Protein AF-A0A101S0A7-F1 (afdb_monomer)

Solvent-accessible surface area (backbone atoms only — not comparable to full-atom values): 11791 Å² total; per-residue (Å²): 133,87,78,75,48,74,69,52,49,54,51,51,56,70,66,58,79,56,78,86,46,51,67,58,50,54,51,52,52,51,48,52,54,41,27,73,74,70,75,52,78,77,79,63,66,32,91,68,70,71,40,99,82,72,47,88,37,60,63,75,56,66,72,56,54,52,51,48,52,54,49,51,56,49,46,54,55,51,52,52,51,51,50,50,51,52,50,51,51,52,52,50,53,50,52,53,48,51,52,51,49,56,72,64,50,69,76,93,57,100,61,91,74,68,71,84,70,74,40,51,65,53,49,48,52,52,44,53,72,62,71,52,80,77,45,74,67,43,48,47,51,48,62,65,44,35,57,37,36,72,76,78,34,32,65,61,37,61,65,57,50,14,65,77,61,74,46,56,49,69,57,47,50,56,38,50,52,52,36,37,76,63,60,60,36,36,77,79,51,60,40,100,87,68,23,53,22,32,29,66,113

Secondary structure (DSSP, 8-state):
-----HHHHHHHHHH---GGGHHHHHHHHHHHHHHHHHS---PPBPSS---TTSPPPB---HHHHHHHHHHHHHHHHHHHHHHHHHHHHHHHHHHHHHHHHHHHS--SS----------HHHHHHHHHHTT----HHHHHHHHHHHHHHHTT-B---HHHHHHHHT--HHHHHHHHHHHHHTTS-EEEEE-TTSPEEEE--

Organism: NCBI:txid58343

Nearest PDB structures (foldseek):
  4pql-assembly1_A  TM=7.153E-01  e=2.805E-02  Staphylococcus aureus
  2b0l-assembly1_A-2  TM=6.369E-01  e=2.338E-02  Bacillus subtilis
  8c7u-assembly1_C  TM=5.480E-01  e=2.071E-02  Enterococcus faecalis V583
  5ey2-assembly1_C  TM=5.666E-01  e=3.167E-02  Bacillus cereus ATCC 14579
  8c7u-assembly1_B  TM=5.484E-01  e=6.175E-02  Enterococcus faecalis V583

Structure (mmCIF, N/CA/C/O backbone):
data_AF-A0A101S0A7-F1
#
_entry.id   AF-A0A101S0A7-F1
#
loop_
_atom_site.group_PDB
_atom_site.id
_atom_site.type_symbol
_atom_site.label_atom_id
_atom_site.label_alt_id
_atom_site.label_comp_id
_atom_site.label_asym_id
_atom_site.label_entity_id
_atom_site.label_seq_id
_atom_site.pdbx_PDB_ins_code
_atom_site.Cartn_x
_atom_site.Cartn_y
_atom_site.Cartn_z
_atom_site.occupancy
_atom_site.B_iso_or_equiv
_atom_site.auth_seq_id
_atom_site.auth_comp_id
_atom_site.auth_asym_id
_atom_site.auth_atom_id
_atom_site.pdbx_PDB_model_num
ATOM 1 N N . MET A 1 1 ? -11.641 18.384 28.530 1.00 40.84 1 MET A N 1
ATOM 2 C CA . MET A 1 1 ? -12.527 17.227 28.770 1.00 40.84 1 MET A CA 1
ATOM 3 C C . MET A 1 1 ? -13.827 17.525 28.039 1.00 40.84 1 MET A C 1
ATOM 5 O O . MET A 1 1 ? -14.557 18.397 28.483 1.00 40.84 1 MET A O 1
ATOM 9 N N . ASN A 1 2 ? -14.039 16.954 26.850 1.00 44.00 2 ASN A N 1
ATOM 10 C CA . ASN A 1 2 ? -15.246 17.229 26.063 1.00 44.00 2 ASN A CA 1
ATOM 11 C C . ASN A 1 2 ? -16.382 16.385 26.638 1.00 44.00 2 ASN A C 1
ATOM 13 O O . ASN A 1 2 ? -16.468 15.192 26.356 1.00 44.00 2 ASN A O 1
ATOM 17 N N . LEU A 1 3 ? -17.190 16.988 27.507 1.00 54.66 3 LEU A N 1
ATOM 18 C CA . LEU A 1 3 ? -18.404 16.362 28.008 1.00 54.66 3 LEU A CA 1
ATOM 19 C C . LEU A 1 3 ? -19.371 16.239 26.824 1.00 54.66 3 LEU A C 1
ATOM 21 O O . LEU A 1 3 ? -19.725 17.244 26.210 1.00 54.66 3 LEU A O 1
ATOM 25 N N . VAL A 1 4 ? -19.740 15.016 26.459 1.00 63.88 4 VAL A N 1
ATOM 26 C CA . VAL A 1 4 ? -20.736 14.791 25.411 1.00 63.88 4 VAL A CA 1
ATOM 27 C C . VAL A 1 4 ? -22.104 15.077 26.025 1.00 63.88 4 VAL A C 1
ATOM 29 O O . VAL A 1 4 ? -22.525 14.374 26.940 1.00 63.88 4 VAL A O 1
ATOM 32 N N . ASP A 1 5 ? -22.774 16.129 25.557 1.00 76.81 5 ASP A N 1
ATOM 33 C CA . ASP A 1 5 ? -24.165 16.399 25.921 1.00 76.81 5 ASP A CA 1
ATOM 34 C C . ASP A 1 5 ? -25.119 15.385 25.253 1.00 76.81 5 ASP A C 1
ATOM 36 O O . ASP A 1 5 ? -24.737 14.618 24.362 1.00 76.81 5 ASP A O 1
ATOM 40 N N . LEU A 1 6 ? -26.384 15.354 25.686 1.00 75.62 6 LEU A N 1
ATOM 41 C CA . LEU A 1 6 ? -27.385 14.416 25.159 1.00 75.62 6 LEU A CA 1
ATOM 42 C C . LEU A 1 6 ? -27.516 14.507 23.627 1.00 75.62 6 LEU A C 1
ATOM 44 O O . LEU A 1 6 ? -27.667 13.496 22.942 1.00 75.62 6 LEU A O 1
ATOM 48 N N . GLN A 1 7 ? -27.417 15.718 23.079 1.00 78.25 7 GLN A N 1
ATOM 49 C CA . GLN A 1 7 ? -27.502 15.959 21.643 1.00 78.25 7 GLN A CA 1
ATOM 50 C C . GLN A 1 7 ? -26.297 15.367 20.895 1.00 78.25 7 GLN A C 1
ATOM 52 O O . GLN A 1 7 ? -26.460 14.772 19.825 1.00 78.25 7 GLN A O 1
ATOM 57 N N . GLY A 1 8 ? -25.096 15.494 21.453 1.00 82.38 8 GLY A N 1
ATOM 58 C CA . GLY A 1 8 ? -23.870 14.894 20.949 1.00 82.38 8 GLY A CA 1
ATOM 59 C C . GLY A 1 8 ? -23.930 13.370 20.973 1.00 82.38 8 GLY A C 1
ATOM 60 O O . GLY A 1 8 ? -23.553 12.732 19.990 1.00 82.38 8 GLY A O 1
ATOM 61 N N . LEU A 1 9 ? -24.486 12.787 22.038 1.00 82.31 9 LEU A N 1
ATOM 62 C CA . LEU A 1 9 ? -24.659 11.340 22.159 1.00 82.31 9 LEU A CA 1
ATOM 63 C C . LEU A 1 9 ? -25.617 10.801 21.086 1.00 82.31 9 LEU A C 1
ATOM 65 O O . LEU A 1 9 ? -25.290 9.837 20.394 1.00 82.31 9 LEU A O 1
ATOM 69 N N . ILE A 1 10 ? -26.756 11.468 20.876 1.00 81.56 10 ILE A N 1
ATOM 70 C CA . ILE A 1 10 ? -27.725 11.100 19.831 1.00 81.56 10 ILE A CA 1
ATOM 71 C C . ILE A 1 10 ? -27.083 11.173 18.439 1.00 81.56 10 ILE A C 1
ATOM 73 O O . ILE A 1 10 ? -27.243 10.261 17.625 1.00 81.56 10 ILE A O 1
ATOM 77 N N . ARG A 1 11 ? -26.316 12.235 18.154 1.00 84.00 11 ARG A N 1
ATOM 78 C CA . ARG A 1 11 ? -25.600 12.377 16.875 1.00 84.00 11 ARG A CA 1
ATOM 79 C C . ARG A 1 11 ? -24.570 11.266 16.668 1.00 84.00 11 ARG A C 1
ATOM 81 O O . ARG A 1 11 ? -24.486 10.731 15.565 1.00 84.00 11 ARG A O 1
ATOM 88 N N . LEU A 1 12 ? -23.829 10.893 17.711 1.00 84.75 12 LEU A N 1
ATOM 89 C CA . LEU A 1 12 ? -22.835 9.820 17.660 1.00 84.75 12 LEU A CA 1
ATOM 90 C C . LEU A 1 12 ? -23.482 8.465 17.345 1.00 84.75 12 LEU A C 1
ATOM 92 O O . LEU A 1 12 ? -23.053 7.776 16.421 1.00 84.75 12 LEU A O 1
ATOM 96 N N . VAL A 1 13 ? -24.549 8.110 18.065 1.00 86.31 13 VAL A N 1
ATOM 97 C CA . VAL A 1 13 ? -25.289 6.852 17.867 1.00 86.31 13 VAL A CA 1
ATOM 98 C C . VAL A 1 13 ? -25.866 6.760 16.456 1.00 86.31 13 VAL A C 1
ATOM 100 O O . VAL A 1 13 ? -25.762 5.713 15.810 1.00 86.31 13 VAL A O 1
ATOM 103 N N . ASN A 1 14 ? -26.430 7.861 15.951 1.00 83.62 14 ASN A N 1
ATOM 104 C CA . ASN A 1 14 ? -26.968 7.926 14.594 1.00 83.62 14 ASN A CA 1
ATOM 105 C C . ASN A 1 14 ? -25.870 7.855 13.521 1.00 83.62 14 ASN A C 1
ATOM 107 O O . ASN A 1 14 ? -26.092 7.271 12.463 1.00 83.62 14 ASN A O 1
ATOM 111 N N . GLY A 1 15 ? -24.677 8.386 13.801 1.00 84.94 15 GLY A N 1
ATOM 112 C CA . GLY A 1 15 ? -23.518 8.303 12.908 1.00 84.94 15 GLY A CA 1
ATOM 113 C C . GLY A 1 15 ? -22.884 6.909 12.822 1.00 84.94 15 GLY A C 1
ATOM 114 O O . GLY A 1 15 ? -22.207 6.594 11.842 1.00 84.94 15 GLY A O 1
ATOM 115 N N . CYS A 1 16 ? -23.100 6.036 13.809 1.00 84.44 16 CYS A N 1
ATOM 116 C CA . CYS A 1 16 ? -22.597 4.665 13.768 1.00 84.44 16 CYS A CA 1
ATOM 117 C C . CYS A 1 16 ? -23.406 3.808 12.778 1.00 84.44 16 CYS A C 1
ATOM 119 O O . CYS A 1 16 ? -24.516 3.383 13.076 1.00 84.44 16 CYS A O 1
ATOM 121 N N . THR A 1 17 ? -22.854 3.490 11.607 1.00 85.94 17 THR A N 1
ATOM 122 C CA . THR A 1 17 ? -23.550 2.684 10.575 1.00 85.94 17 THR A CA 1
ATOM 123 C C . THR A 1 17 ? -23.092 1.227 10.502 1.00 85.94 17 THR A C 1
ATOM 125 O O . THR A 1 17 ? -23.748 0.395 9.880 1.00 85.94 17 THR A O 1
ATOM 128 N N . LYS A 1 18 ? -21.974 0.881 11.150 1.00 90.12 18 LYS A N 1
ATOM 129 C CA . LYS A 1 18 ? -21.387 -0.466 11.076 1.00 90.12 18 LYS A CA 1
ATOM 130 C C . LYS A 1 18 ? -22.257 -1.488 11.824 1.00 90.12 18 LYS A C 1
ATOM 132 O O . LYS A 1 18 ? -22.626 -1.214 12.965 1.00 90.12 18 LYS A O 1
ATOM 137 N N . PRO A 1 19 ? -22.505 -2.697 11.289 1.00 79.69 19 PRO A N 1
ATOM 138 C CA . PRO A 1 19 ? -23.318 -3.711 11.973 1.00 79.69 19 PRO A CA 1
ATOM 139 C C . PRO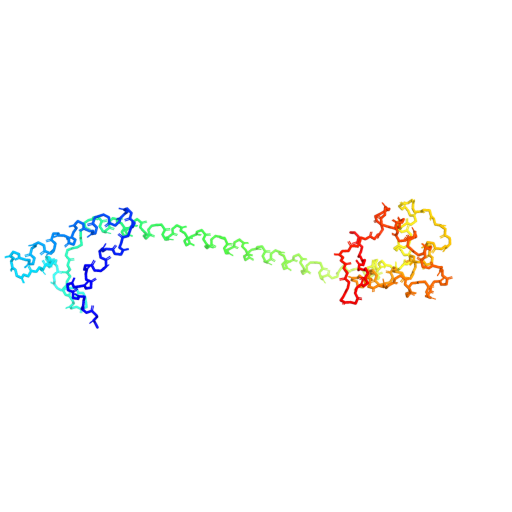 A 1 19 ? -22.725 -4.143 13.324 1.00 79.69 19 PRO A C 1
ATOM 141 O O . PRO A 1 19 ? -23.467 -4.374 14.273 1.00 79.69 19 PRO A O 1
ATOM 144 N N . ALA A 1 20 ? -21.394 -4.137 13.453 1.00 81.44 20 ALA A N 1
ATOM 145 C CA . ALA A 1 20 ? -20.694 -4.397 14.714 1.00 81.44 20 ALA A CA 1
ATOM 146 C C . ALA A 1 20 ? -20.987 -3.360 15.821 1.00 81.44 20 ALA A C 1
ATOM 148 O O . ALA A 1 20 ? -20.741 -3.627 16.990 1.00 81.44 20 ALA A O 1
ATOM 149 N N . SER A 1 21 ? -21.533 -2.184 15.479 1.00 82.19 21 SER A N 1
ATOM 150 C CA . SER A 1 21 ? -21.895 -1.148 16.459 1.00 82.19 21 SER A CA 1
ATOM 151 C C . SER A 1 21 ? -23.241 -1.390 17.152 1.00 82.19 21 SER A C 1
ATOM 153 O O . SER A 1 21 ? -23.623 -0.597 18.006 1.00 82.19 21 SER A O 1
ATOM 155 N N . ARG A 1 22 ? -23.963 -2.475 16.825 1.00 83.50 22 ARG A N 1
ATOM 156 C CA . ARG A 1 22 ? -25.278 -2.786 17.412 1.00 83.50 22 ARG A CA 1
ATOM 157 C C . ARG A 1 22 ? -25.250 -2.809 18.944 1.00 83.50 22 ARG A C 1
ATOM 159 O O . ARG A 1 22 ? -26.045 -2.104 19.552 1.00 83.50 22 ARG A O 1
ATOM 166 N N . HIS A 1 23 ? -24.287 -3.512 19.539 1.00 80.94 23 HIS A N 1
ATOM 167 C CA . HIS A 1 23 ? -24.146 -3.603 20.998 1.00 80.94 23 HIS A CA 1
ATOM 168 C C . HIS A 1 23 ? -23.927 -2.241 21.659 1.00 80.94 23 HIS A C 1
ATOM 170 O O . HIS A 1 23 ? -24.469 -1.965 22.723 1.00 80.94 23 HIS A O 1
ATOM 176 N N . PHE A 1 24 ? -23.186 -1.350 20.997 1.00 82.44 24 PHE A N 1
ATOM 177 C CA . PHE A 1 24 ? -23.010 0.016 21.476 1.00 82.44 24 PHE A CA 1
ATOM 178 C C . PHE A 1 24 ? -24.330 0.800 21.450 1.00 82.44 24 PHE A C 1
ATOM 180 O O . PHE A 1 24 ? -24.648 1.493 22.411 1.00 82.44 24 PHE A O 1
ATOM 187 N N . LYS A 1 25 ? -25.135 0.670 20.388 1.00 86.25 25 LYS A N 1
ATOM 188 C CA . LYS A 1 25 ? -26.443 1.343 20.293 1.00 86.25 25 LYS A CA 1
ATOM 189 C C . LYS A 1 25 ? -27.455 0.821 21.314 1.00 86.25 25 LYS A C 1
ATOM 191 O O . LYS A 1 25 ? -28.212 1.615 21.870 1.00 86.25 25 LYS A O 1
ATOM 196 N N . GLU A 1 26 ? -27.465 -0.490 21.550 1.00 86.81 26 GLU A N 1
ATOM 197 C CA . GLU A 1 26 ? -28.290 -1.136 22.580 1.00 86.81 26 GLU A CA 1
ATOM 198 C C . GLU A 1 26 ? -27.927 -0.597 23.967 1.00 86.81 26 GLU A C 1
ATOM 200 O O . GLU A 1 26 ? -28.798 -0.089 24.670 1.00 86.81 26 GLU A O 1
ATOM 205 N N . TRP A 1 27 ? -26.633 -0.582 24.298 1.00 87.06 27 TRP A N 1
ATOM 206 C CA . TRP A 1 27 ? -26.141 -0.034 25.560 1.00 87.06 27 TRP A CA 1
ATOM 207 C C . TRP A 1 27 ? -26.481 1.453 25.734 1.00 87.06 27 TRP A C 1
ATOM 209 O O . TRP A 1 27 ? -26.993 1.851 26.775 1.00 87.06 27 TRP A O 1
ATOM 219 N N . VAL A 1 28 ? -26.279 2.295 24.711 1.00 87.88 28 VAL A N 1
ATOM 220 C CA . VAL A 1 28 ? -26.642 3.722 24.811 1.00 87.88 28 VAL A CA 1
ATOM 221 C C . VAL A 1 28 ? -28.151 3.914 25.006 1.00 87.88 28 VAL A C 1
ATOM 223 O O . VAL A 1 28 ? -28.565 4.822 25.726 1.00 87.88 28 VAL A O 1
ATOM 226 N N . SER A 1 29 ? -28.982 3.058 24.408 1.00 86.19 29 SER A N 1
ATOM 227 C CA . SER A 1 29 ? -30.436 3.109 24.609 1.00 86.19 29 SER A CA 1
ATOM 228 C C . SER A 1 29 ? -30.812 2.808 26.063 1.00 86.19 29 SER A C 1
ATOM 230 O O . SER A 1 29 ? -31.662 3.496 26.627 1.00 86.19 29 SER A O 1
ATOM 232 N N . GLU A 1 30 ? -30.143 1.836 26.687 1.00 85.56 30 GLU A N 1
ATOM 233 C CA . GLU A 1 30 ? -30.293 1.524 28.112 1.00 85.56 30 GLU A CA 1
ATOM 234 C C . GLU A 1 30 ? -29.837 2.690 28.999 1.00 85.56 30 GLU A C 1
ATOM 236 O O . GLU A 1 30 ? -30.577 3.108 29.886 1.00 85.56 30 GLU A O 1
ATOM 241 N N . VAL A 1 31 ? -28.674 3.285 28.711 1.00 84.88 31 VAL A N 1
ATOM 242 C CA . VAL A 1 31 ? -28.164 4.464 29.431 1.00 84.88 31 VAL A CA 1
ATOM 243 C C . VAL A 1 31 ? -29.175 5.611 29.389 1.00 84.88 31 VAL A C 1
ATOM 245 O O . VAL A 1 31 ? -29.497 6.185 30.426 1.00 84.88 31 VAL A O 1
ATOM 248 N N . ILE A 1 32 ? -29.712 5.935 28.207 1.00 84.62 32 ILE A N 1
ATOM 249 C CA . ILE A 1 32 ? -30.702 7.011 28.051 1.00 84.62 32 ILE A CA 1
ATOM 250 C C . ILE A 1 32 ? -31.979 6.690 28.836 1.00 84.62 32 ILE A C 1
ATOM 252 O O . ILE A 1 32 ? -32.484 7.561 29.544 1.00 84.62 32 ILE A O 1
ATOM 256 N N . ALA A 1 33 ? -32.483 5.457 28.748 1.00 85.88 33 ALA A N 1
ATOM 257 C CA . ALA A 1 33 ? -33.683 5.040 29.471 1.00 85.88 33 ALA A CA 1
ATOM 258 C C . ALA A 1 33 ? -33.499 5.118 30.997 1.00 85.88 33 ALA A C 1
ATOM 260 O O . ALA A 1 33 ? -34.404 5.560 31.705 1.00 85.88 33 ALA A O 1
ATOM 261 N N . THR A 1 34 ? -32.327 4.736 31.503 1.00 83.19 34 THR A N 1
ATOM 262 C CA . THR A 1 34 ? -31.985 4.802 32.931 1.00 83.19 34 THR A CA 1
ATOM 263 C C . THR A 1 34 ? -31.839 6.244 33.406 1.00 83.19 34 THR A C 1
ATOM 265 O O . THR A 1 34 ? -32.428 6.605 34.417 1.00 83.19 34 THR A O 1
ATOM 268 N N . ILE A 1 35 ? -31.177 7.122 32.641 1.00 83.50 35 ILE A N 1
ATOM 269 C CA . ILE A 1 35 ? -31.106 8.558 32.973 1.00 83.50 35 ILE A CA 1
ATOM 270 C C . ILE A 1 35 ? -32.507 9.180 33.013 1.00 83.50 35 ILE A C 1
ATOM 272 O O . ILE A 1 35 ? -32.799 9.978 33.898 1.00 83.50 35 ILE A O 1
ATOM 276 N N . GLN A 1 36 ? -33.384 8.824 32.070 1.00 81.75 36 GLN A N 1
ATOM 277 C CA . GLN A 1 36 ? -34.758 9.334 32.042 1.00 81.75 36 GLN A CA 1
ATOM 278 C C . GLN A 1 36 ? -35.595 8.852 33.232 1.00 81.75 36 GLN A C 1
ATOM 280 O O . GLN A 1 36 ? -36.465 9.590 33.690 1.00 81.75 36 GLN A O 1
ATOM 285 N N . ARG A 1 37 ? -35.351 7.631 33.721 1.00 84.94 37 ARG A N 1
ATOM 286 C CA . A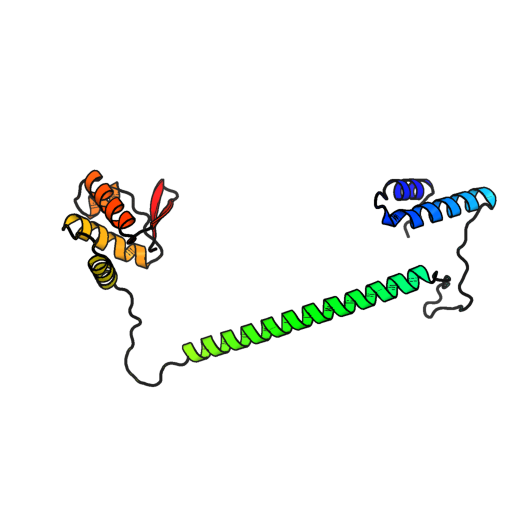RG A 1 37 ? -36.078 7.048 34.856 1.00 84.94 37 ARG A CA 1
ATOM 287 C C . ARG A 1 37 ? -35.543 7.532 36.204 1.00 84.94 37 ARG A C 1
ATOM 289 O O . ARG A 1 37 ? -36.326 7.952 37.049 1.00 84.94 37 ARG A O 1
ATOM 296 N N . ASP A 1 38 ? -34.227 7.489 36.375 1.00 84.75 38 ASP A N 1
ATOM 297 C CA . ASP A 1 38 ? -33.547 7.608 37.669 1.00 84.75 38 ASP A CA 1
ATOM 298 C C . ASP A 1 38 ? -32.779 8.938 37.810 1.00 84.75 38 ASP A C 1
ATOM 300 O O . ASP A 1 38 ? -32.146 9.211 38.830 1.00 84.75 38 ASP A O 1
ATOM 304 N N . GLY A 1 39 ? -32.812 9.788 36.778 1.00 78.75 39 GLY A N 1
ATOM 305 C CA . GLY A 1 39 ? -32.179 11.112 36.748 1.00 78.75 39 GLY A CA 1
ATOM 306 C C . GLY A 1 39 ? -30.657 11.091 36.573 1.00 78.75 39 GLY A C 1
ATOM 307 O O . GLY A 1 39 ? -30.052 12.139 36.353 1.00 78.75 39 GLY A O 1
ATOM 308 N N . SER A 1 40 ? -30.020 9.921 36.652 1.00 77.56 40 SER A N 1
ATOM 309 C CA . SER A 1 40 ? -28.577 9.751 36.483 1.00 77.56 40 SER A CA 1
ATOM 310 C C . SER A 1 40 ? -28.228 8.328 36.041 1.00 77.56 40 SER A C 1
ATOM 312 O O . SER A 1 40 ? -29.018 7.403 36.208 1.00 77.56 40 SER A O 1
ATOM 314 N N . TYR A 1 41 ? -27.038 8.154 35.468 1.00 76.56 41 TYR A N 1
ATOM 315 C CA . TYR A 1 41 ? -26.457 6.847 35.170 1.00 76.56 41 TYR A CA 1
ATOM 316 C C . TYR A 1 41 ? -24.998 6.850 35.617 1.00 76.56 41 TYR A C 1
ATOM 318 O O . TYR A 1 41 ? -24.225 7.721 35.214 1.00 76.56 41 TYR A O 1
ATOM 326 N N . SER A 1 42 ? -24.631 5.863 36.429 1.00 74.69 42 SER A N 1
ATOM 327 C CA . SER A 1 42 ? -23.271 5.662 36.920 1.00 74.69 42 SER A CA 1
ATOM 328 C C . SER A 1 42 ? -22.845 4.235 36.624 1.00 74.69 42 SER A C 1
ATOM 330 O O . SER A 1 42 ? -23.597 3.294 36.863 1.00 74.69 42 SER A O 1
ATOM 332 N N . LEU A 1 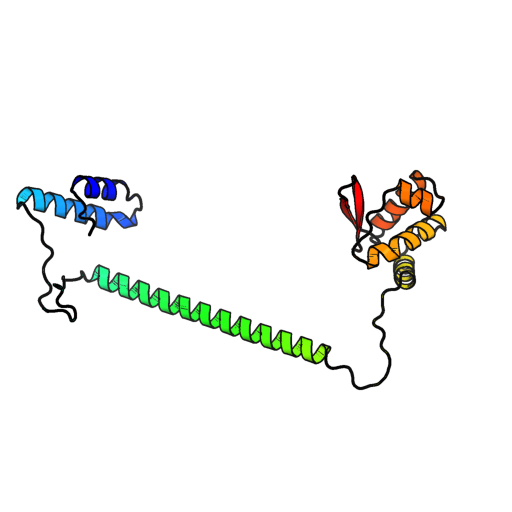43 ? -21.629 4.073 36.111 1.00 72.81 43 LEU A N 1
ATOM 333 C CA . LEU A 1 43 ? -21.013 2.757 35.976 1.00 72.81 43 LEU A CA 1
ATOM 334 C C . LEU A 1 43 ? -20.615 2.236 37.359 1.00 72.81 43 LEU A C 1
ATOM 336 O O . LEU A 1 43 ? -20.139 3.016 38.187 1.00 72.81 43 LEU A O 1
ATOM 340 N N . GLU A 1 44 ? -20.769 0.931 37.592 1.00 69.56 44 GLU A N 1
ATOM 341 C CA . GLU A 1 44 ? -20.340 0.313 38.848 1.00 69.56 44 GLU A CA 1
ATOM 342 C C . GLU A 1 44 ? -18.825 0.498 39.057 1.00 69.56 44 GLU A C 1
ATOM 344 O O . GLU A 1 44 ? -18.016 0.071 38.216 1.00 69.56 44 GLU A O 1
ATOM 349 N N . PRO A 1 45 ? -18.413 1.134 40.170 1.00 63.84 45 PRO A N 1
ATOM 350 C CA . PRO A 1 45 ? -17.013 1.198 40.553 1.00 63.84 45 PRO A CA 1
ATOM 351 C C . PRO A 1 45 ? -16.490 -0.215 40.821 1.00 63.84 45 PRO A C 1
ATOM 353 O O . PRO A 1 45 ? -17.136 -1.009 41.503 1.00 63.84 45 PRO A O 1
ATOM 356 N N . ALA A 1 46 ? -15.300 -0.531 40.320 1.00 60.62 46 ALA A N 1
ATOM 357 C CA . ALA A 1 46 ? -14.623 -1.769 40.665 1.00 60.62 46 ALA A CA 1
ATOM 358 C C . ALA A 1 46 ? -14.357 -1.809 42.177 1.00 60.62 46 ALA A C 1
ATOM 360 O O . ALA A 1 46 ? -13.893 -0.833 42.767 1.00 60.62 46 ALA A O 1
ATOM 361 N N . THR A 1 47 ? -14.609 -2.964 42.795 1.00 55.97 47 THR A N 1
ATOM 362 C CA . THR A 1 47 ? -14.383 -3.217 44.231 1.00 55.97 47 THR A CA 1
ATOM 363 C C . THR A 1 47 ? -12.922 -3.056 44.653 1.00 55.97 47 THR A C 1
ATOM 365 O O . THR A 1 47 ? -12.631 -2.882 45.834 1.00 55.97 47 THR A O 1
ATOM 368 N N . VAL A 1 48 ? -11.995 -3.070 43.694 1.00 60.56 48 VAL A N 1
ATOM 369 C CA . VAL A 1 48 ? -10.573 -2.807 43.905 1.00 60.56 48 VAL A CA 1
ATOM 370 C C . VAL A 1 48 ? -10.318 -1.311 43.708 1.00 60.56 48 VAL A C 1
ATOM 372 O O . VAL A 1 48 ? -9.946 -0.865 42.623 1.00 60.56 48 VAL A O 1
ATOM 375 N N . GLN A 1 49 ? -10.547 -0.523 44.760 1.00 54.47 49 GLN A N 1
ATOM 376 C CA . GLN A 1 49 ? -10.047 0.850 44.839 1.00 54.47 49 GLN A CA 1
ATOM 377 C C . GLN A 1 49 ? -8.912 0.980 45.861 1.00 54.47 49 GLN A C 1
ATOM 379 O O . GLN A 1 49 ? -8.990 0.357 46.922 1.00 54.47 49 GLN A O 1
ATOM 384 N N . PRO A 1 50 ? -7.908 1.841 45.592 1.00 58.03 50 PRO A N 1
ATOM 385 C CA . PRO A 1 50 ? -7.709 2.655 44.384 1.00 58.03 50 PRO A CA 1
ATOM 386 C C . PRO A 1 50 ? -6.777 1.978 43.362 1.00 58.03 50 PRO A C 1
ATOM 388 O O . PRO A 1 50 ? -5.878 1.220 43.724 1.00 58.03 50 PRO A O 1
ATOM 391 N N . GLY A 1 51 ? -6.943 2.312 42.078 1.00 57.94 51 GLY A N 1
ATOM 392 C CA . GLY A 1 51 ? -5.906 2.067 41.071 1.00 57.94 51 GLY A CA 1
ATOM 393 C C . GLY A 1 51 ? -4.660 2.940 41.322 1.00 57.94 51 GLY A C 1
ATOM 394 O O . GLY A 1 51 ? -4.760 3.965 41.999 1.00 57.94 51 GLY A O 1
ATOM 395 N N . PRO A 1 52 ? -3.485 2.590 40.764 1.00 55.91 52 PRO A N 1
ATOM 396 C CA . PRO A 1 52 ? -2.198 3.235 41.070 1.00 55.91 52 PRO A CA 1
ATOM 397 C C . PRO A 1 52 ? -2.134 4.749 40.785 1.00 55.91 52 PRO A C 1
ATOM 399 O O . PRO A 1 52 ? -1.269 5.436 41.318 1.00 55.91 52 PRO A O 1
ATOM 402 N N . THR A 1 53 ? -3.049 5.287 39.979 1.00 61.00 53 THR A N 1
ATOM 403 C CA . THR A 1 53 ? -3.157 6.716 39.632 1.00 61.00 53 THR A CA 1
ATOM 404 C C . THR A 1 53 ? -4.201 7.489 40.447 1.00 61.00 53 THR A C 1
ATOM 406 O O . THR A 1 53 ? -4.436 8.662 40.171 1.00 61.00 53 THR A O 1
ATOM 409 N N . GLY A 1 54 ? -4.853 6.866 41.435 1.00 59.09 54 GLY A N 1
ATOM 410 C CA . GLY A 1 54 ? -5.894 7.518 42.242 1.00 59.09 54 GLY A CA 1
ATOM 411 C C . GLY A 1 54 ? -7.217 7.756 41.500 1.00 59.09 54 GLY A C 1
ATOM 412 O O . GLY A 1 54 ? -8.119 8.393 42.038 1.00 59.09 54 GLY A O 1
ATOM 413 N N . CYS A 1 55 ? -7.361 7.240 40.276 1.00 52.97 55 CYS A N 1
ATOM 414 C CA . CYS A 1 55 ? -8.627 7.242 39.549 1.00 52.97 55 CYS A CA 1
ATOM 415 C C . CYS A 1 55 ? -9.526 6.088 40.023 1.00 52.97 55 CYS A C 1
ATOM 417 O O . CYS A 1 55 ? -9.049 4.981 40.282 1.00 52.97 55 CYS A O 1
ATOM 419 N N . THR A 1 56 ? -10.838 6.335 40.089 1.00 61.34 56 THR A N 1
ATOM 420 C CA . THR A 1 56 ? -11.847 5.282 40.272 1.00 61.34 56 THR A CA 1
ATOM 421 C C . THR A 1 56 ? -11.752 4.285 39.119 1.00 61.34 56 THR A C 1
ATOM 423 O O . THR A 1 56 ? -11.957 4.647 37.962 1.00 61.34 56 THR A O 1
ATOM 426 N N . ALA A 1 57 ? -11.410 3.036 39.434 1.00 61.91 57 ALA A N 1
ATOM 427 C CA . ALA A 1 57 ? -11.474 1.938 38.482 1.00 61.91 57 ALA A CA 1
ATOM 428 C C . ALA A 1 57 ? -12.942 1.525 38.297 1.00 61.91 57 ALA A C 1
ATOM 430 O O . ALA A 1 57 ? -13.690 1.472 39.271 1.00 61.91 57 ALA A O 1
ATOM 431 N N . TYR A 1 58 ? -13.353 1.236 37.065 1.00 64.81 58 TYR A N 1
ATOM 432 C CA . TYR A 1 58 ? -14.683 0.712 36.740 1.00 64.81 58 TYR A CA 1
ATOM 433 C C . TYR A 1 58 ? -14.578 -0.767 36.382 1.00 64.81 58 TYR A C 1
ATOM 435 O O . TYR A 1 58 ? -13.561 -1.198 35.833 1.00 64.81 58 TYR A O 1
ATOM 443 N N . VAL A 1 59 ? -15.619 -1.545 36.688 1.00 71.69 59 VAL A N 1
ATOM 444 C CA . VAL A 1 59 ? -15.675 -2.959 36.296 1.00 71.69 59 VAL A CA 1
ATOM 445 C C . VAL A 1 59 ? -15.657 -3.040 34.769 1.00 71.69 59 VAL A C 1
ATOM 447 O O . VAL A 1 59 ? -16.586 -2.577 34.109 1.00 71.69 59 VAL A O 1
ATOM 450 N N . MET A 1 60 ? -14.595 -3.608 34.191 1.00 70.25 60 MET A N 1
ATOM 451 C CA . MET A 1 60 ? -14.576 -3.920 32.762 1.00 70.25 60 MET A CA 1
ATOM 452 C C . MET A 1 60 ? -15.397 -5.192 32.512 1.00 70.25 60 MET A C 1
ATOM 454 O O . MET A 1 60 ? -15.080 -6.231 33.097 1.00 70.25 60 MET A O 1
ATOM 458 N N . PRO A 1 61 ? -16.422 -5.150 31.640 1.00 79.62 61 PRO A N 1
ATOM 459 C CA . PRO A 1 61 ? -17.127 -6.351 31.207 1.00 79.62 61 PRO A CA 1
ATOM 460 C C . PRO A 1 61 ? -16.158 -7.369 30.595 1.00 79.62 61 PRO A C 1
ATOM 462 O O . PRO A 1 61 ? -15.273 -6.986 29.825 1.00 79.62 61 PRO A O 1
ATOM 465 N N . GLN A 1 62 ? -16.348 -8.663 30.883 1.00 77.31 62 GLN A N 1
ATOM 466 C CA . GLN A 1 62 ? -15.468 -9.730 30.380 1.00 77.31 62 GLN A CA 1
ATOM 467 C C . GLN A 1 62 ? -15.326 -9.705 28.856 1.00 77.31 62 GLN A C 1
ATOM 469 O O . GLN A 1 62 ? -14.232 -9.907 28.345 1.00 77.31 62 GLN A O 1
ATOM 474 N N . GLN A 1 63 ? -16.387 -9.346 28.130 1.00 78.00 63 GLN A N 1
ATOM 475 C CA . GLN A 1 63 ? -16.363 -9.248 26.671 1.00 78.00 63 GLN A CA 1
ATOM 476 C C . GLN A 1 63 ? -15.340 -8.218 26.171 1.00 78.00 63 GLN A C 1
ATOM 478 O O . GLN A 1 63 ? -14.749 -8.404 25.109 1.00 78.00 63 GLN A O 1
ATOM 483 N N . ILE A 1 64 ? -15.126 -7.129 26.919 1.00 80.25 64 ILE A N 1
ATOM 484 C CA . ILE A 1 64 ? -14.137 -6.104 26.566 1.00 80.25 64 ILE A CA 1
ATOM 485 C C . ILE A 1 64 ? -12.731 -6.599 26.891 1.00 80.25 64 ILE A C 1
ATOM 487 O O . ILE A 1 64 ? -11.829 -6.418 26.075 1.00 80.25 64 ILE A O 1
ATOM 491 N N . THR A 1 65 ? -12.550 -7.262 28.033 1.00 83.25 65 THR A N 1
ATOM 492 C CA . THR A 1 65 ? -11.276 -7.893 28.397 1.00 83.25 65 THR A CA 1
ATOM 493 C C . THR A 1 65 ? -10.861 -8.924 27.349 1.00 83.25 65 THR A C 1
ATOM 495 O O . THR A 1 65 ? -9.746 -8.862 26.839 1.00 83.25 65 THR A O 1
ATOM 498 N N . ASP A 1 66 ? -11.774 -9.808 26.947 1.00 84.81 66 ASP A N 1
ATOM 499 C CA . ASP A 1 66 ? -11.522 -10.833 25.933 1.00 84.81 66 ASP A CA 1
ATOM 500 C C . ASP A 1 66 ? -11.210 -10.211 24.567 1.00 84.81 66 ASP A C 1
ATOM 502 O O . ASP A 1 66 ? -10.278 -10.635 23.880 1.00 84.81 66 ASP A O 1
ATOM 506 N N . ALA A 1 67 ? -11.946 -9.164 24.177 1.00 81.94 67 ALA A N 1
ATOM 507 C CA . ALA A 1 67 ? -11.683 -8.433 22.941 1.00 81.94 67 ALA A CA 1
ATOM 508 C C . ALA A 1 67 ? -10.314 -7.737 22.959 1.00 81.94 67 ALA A C 1
ATOM 510 O O . ALA A 1 67 ? -9.619 -7.732 21.940 1.00 81.94 67 ALA A O 1
ATOM 511 N N . LEU A 1 68 ? -9.909 -7.177 24.103 1.00 88.25 68 LEU A N 1
ATOM 512 C CA . LEU A 1 68 ? -8.604 -6.544 24.276 1.00 88.25 68 LEU A CA 1
ATOM 513 C C . LEU A 1 68 ? -7.478 -7.578 24.186 1.00 88.25 68 LEU A C 1
ATOM 515 O O . LEU A 1 68 ? -6.534 -7.375 23.427 1.00 88.25 68 LEU A O 1
ATOM 519 N N . VAL A 1 69 ? -7.617 -8.715 24.873 1.00 92.25 69 VAL A N 1
ATOM 520 C CA . VAL A 1 69 ? -6.652 -9.823 24.812 1.00 92.25 69 VAL A CA 1
ATOM 521 C C . VAL A 1 69 ? -6.533 -10.361 23.385 1.00 92.25 69 VAL A C 1
ATOM 523 O O . VAL A 1 69 ? -5.426 -10.552 22.881 1.00 92.25 69 VAL A O 1
ATOM 526 N N . ALA A 1 70 ? -7.652 -10.563 22.686 1.00 91.88 70 ALA A N 1
ATOM 527 C CA . ALA A 1 70 ? -7.644 -11.017 21.297 1.00 91.88 70 ALA A CA 1
ATOM 528 C C . ALA A 1 70 ? -6.970 -10.003 20.353 1.00 91.88 70 ALA A C 1
ATOM 530 O O . ALA A 1 70 ? -6.260 -10.393 19.418 1.00 91.88 70 ALA A O 1
ATOM 531 N N . LEU A 1 71 ? -7.175 -8.704 20.596 1.00 92.50 71 LEU A N 1
ATOM 532 C CA . LEU A 1 71 ? -6.534 -7.628 19.845 1.00 92.50 71 LEU A CA 1
ATOM 533 C C . LEU A 1 71 ? -5.022 -7.594 20.094 1.00 92.50 71 LEU A C 1
ATOM 535 O O . LEU A 1 71 ? -4.257 -7.533 19.133 1.00 92.50 71 LEU A O 1
ATOM 539 N N . GLU A 1 72 ? -4.593 -7.694 21.349 1.00 93.25 72 GLU A N 1
ATOM 540 C CA . GLU A 1 72 ? -3.181 -7.707 21.738 1.00 93.25 72 GLU A CA 1
ATOM 541 C C . GLU A 1 72 ? -2.455 -8.923 21.150 1.00 93.25 72 GLU A C 1
ATOM 543 O O . GLU A 1 72 ? -1.421 -8.781 20.499 1.00 93.25 72 GLU A O 1
ATOM 548 N N . GLN A 1 73 ? -3.058 -10.113 21.231 1.00 93.75 73 GLN A N 1
ATOM 549 C CA . GLN A 1 73 ? -2.523 -11.322 20.596 1.00 93.75 73 GLN A CA 1
ATOM 550 C C . GLN A 1 73 ? -2.391 -11.185 19.075 1.00 93.75 73 GLN A C 1
ATOM 552 O O . GLN A 1 73 ? -1.449 -11.711 18.474 1.00 93.75 73 GLN A O 1
ATOM 557 N N . ARG A 1 74 ? -3.342 -10.507 18.421 1.00 92.12 74 ARG A N 1
ATOM 558 C CA . ARG A 1 74 ? -3.249 -10.218 16.987 1.00 92.12 74 ARG A CA 1
ATOM 559 C C . ARG A 1 74 ? -2.139 -9.207 16.694 1.00 92.12 74 ARG A C 1
ATOM 561 O O . ARG A 1 74 ? -1.444 -9.393 15.696 1.00 92.12 74 ARG A O 1
ATOM 568 N N . SER A 1 75 ? -1.960 -8.190 17.538 1.00 91.38 75 SER A N 1
ATOM 569 C CA . SER A 1 75 ? -0.862 -7.223 17.412 1.00 91.38 75 SER A CA 1
ATOM 570 C C . SER A 1 75 ? 0.482 -7.934 17.479 1.00 91.38 75 SER A C 1
ATOM 572 O O . SER A 1 75 ? 1.232 -7.877 16.513 1.00 91.38 75 SER A O 1
ATOM 574 N N . ILE A 1 76 ? 0.710 -8.736 18.526 1.00 94.12 76 ILE A N 1
ATOM 575 C CA . ILE A 1 76 ? 1.950 -9.502 18.728 1.00 94.12 76 ILE A CA 1
ATOM 576 C C . ILE A 1 76 ? 2.279 -10.362 17.501 1.00 94.12 76 ILE A C 1
ATOM 578 O O . ILE A 1 76 ? 3.413 -10.372 17.025 1.00 94.12 76 ILE A O 1
ATOM 582 N N . ARG A 1 77 ? 1.281 -11.062 16.941 1.00 92.81 77 ARG A N 1
ATOM 583 C CA . ARG A 1 77 ? 1.465 -11.866 15.719 1.00 92.81 77 ARG A CA 1
ATOM 584 C C . ARG A 1 77 ? 1.862 -11.026 14.507 1.00 92.81 77 ARG A C 1
ATOM 586 O O . ARG A 1 77 ? 2.663 -11.473 13.691 1.00 92.81 77 ARG A O 1
ATOM 593 N N . THR A 1 78 ? 1.279 -9.841 14.370 1.00 90.69 78 THR A N 1
ATOM 594 C CA . THR A 1 78 ? 1.558 -8.939 13.246 1.00 90.69 78 THR A CA 1
ATOM 595 C C . THR A 1 78 ? 2.956 -8.335 13.377 1.00 90.69 78 THR A C 1
ATOM 597 O O . THR A 1 78 ? 3.705 -8.316 12.401 1.00 90.69 78 THR A O 1
ATOM 600 N N . ASP A 1 79 ? 3.333 -7.927 14.588 1.00 93.81 79 ASP A N 1
ATOM 601 C CA . ASP A 1 79 ? 4.649 -7.367 14.894 1.00 93.81 79 ASP A CA 1
ATOM 602 C C . ASP A 1 79 ? 5.762 -8.395 14.667 1.00 93.81 79 ASP A C 1
ATOM 604 O O . ASP A 1 79 ? 6.791 -8.076 14.070 1.00 93.81 79 ASP A O 1
ATOM 608 N N . GLU A 1 80 ? 5.541 -9.657 15.049 1.00 94.06 80 GLU A N 1
ATOM 609 C CA . GLU A 1 80 ? 6.509 -10.728 14.800 1.00 94.06 80 GLU A CA 1
ATOM 610 C C . GLU A 1 80 ? 6.705 -10.992 13.299 1.00 94.06 80 GLU A C 1
ATOM 612 O O . GLU A 1 80 ? 7.836 -11.163 12.841 1.00 94.06 80 GLU A O 1
ATOM 617 N N . LEU A 1 81 ? 5.632 -10.953 12.502 1.00 93.56 81 LEU A N 1
ATOM 618 C CA . LEU A 1 81 ? 5.725 -11.093 11.048 1.00 93.56 81 LEU A CA 1
ATOM 619 C C . LEU A 1 81 ? 6.495 -9.925 10.415 1.00 93.56 81 LEU A C 1
ATOM 621 O O . LEU A 1 81 ? 7.360 -10.142 9.565 1.00 93.56 81 LEU A O 1
ATOM 625 N N . LEU A 1 82 ? 6.232 -8.691 10.851 1.00 94.00 82 LEU A N 1
ATOM 626 C CA . LEU A 1 82 ? 6.978 -7.518 10.389 1.00 94.00 82 LEU A CA 1
ATOM 627 C C . LEU A 1 82 ? 8.461 -7.615 10.752 1.00 94.00 82 LEU A C 1
ATOM 629 O O . LEU A 1 82 ? 9.319 -7.326 9.916 1.00 94.00 82 LEU A O 1
ATOM 633 N N . ARG A 1 83 ? 8.776 -8.087 11.963 1.00 94.25 83 ARG A N 1
ATOM 634 C CA . ARG A 1 83 ? 10.154 -8.322 12.403 1.00 94.25 83 ARG A CA 1
ATOM 635 C C . ARG A 1 83 ? 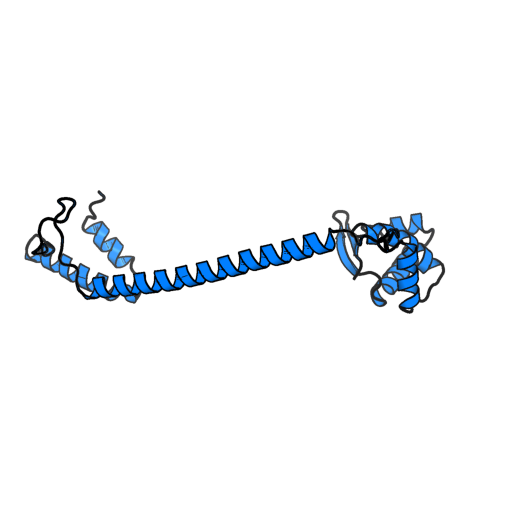10.856 -9.351 11.516 1.00 94.25 83 ARG A C 1
ATOM 637 O O . ARG A 1 83 ? 11.991 -9.123 11.105 1.00 94.25 83 ARG A O 1
ATOM 644 N N . GLN A 1 84 ? 10.186 -10.452 11.172 1.00 93.94 84 GLN A N 1
ATOM 645 C CA . GLN A 1 84 ? 10.731 -11.473 10.269 1.00 93.94 84 GLN A CA 1
ATOM 646 C C . GLN A 1 84 ? 10.997 -10.923 8.865 1.00 93.94 84 GLN A C 1
ATOM 648 O O . GLN A 1 84 ? 12.081 -11.145 8.321 1.00 93.94 84 GLN A O 1
ATOM 653 N N . ILE A 1 85 ? 10.058 -10.156 8.302 1.00 93.50 85 ILE A N 1
ATOM 654 C CA . ILE A 1 85 ? 10.248 -9.496 7.004 1.00 93.50 85 ILE A CA 1
ATOM 655 C C . ILE A 1 85 ? 11.451 -8.555 7.069 1.00 93.50 85 ILE A C 1
ATOM 657 O O . ILE A 1 85 ? 12.330 -8.639 6.213 1.00 93.50 85 ILE A O 1
ATOM 661 N N . ASN A 1 86 ? 11.543 -7.712 8.096 1.00 93.75 86 ASN A N 1
ATOM 662 C CA . ASN A 1 86 ? 12.640 -6.760 8.234 1.00 93.75 86 ASN A CA 1
ATOM 663 C C . ASN A 1 86 ? 14.006 -7.459 8.368 1.00 93.75 86 ASN A C 1
ATOM 665 O O . ASN A 1 86 ? 14.981 -7.049 7.735 1.00 93.75 86 ASN A O 1
ATOM 669 N N . ASN A 1 87 ? 14.070 -8.563 9.118 1.00 93.56 87 ASN A N 1
ATOM 670 C CA . ASN A 1 87 ? 15.278 -9.384 9.222 1.00 93.56 87 ASN A CA 1
ATOM 671 C C . ASN A 1 87 ? 15.660 -9.985 7.863 1.00 93.56 87 ASN A C 1
ATOM 673 O O . ASN A 1 87 ? 16.824 -9.928 7.476 1.00 93.56 87 ASN A O 1
ATOM 677 N N . SER A 1 88 ? 14.685 -10.512 7.111 1.00 91.88 88 SER A N 1
ATOM 678 C CA . SER A 1 88 ? 14.932 -11.064 5.773 1.00 91.88 88 SER A CA 1
ATOM 679 C C . SER A 1 88 ? 15.416 -9.998 4.789 1.00 91.88 88 SER A C 1
ATOM 681 O O . SER A 1 88 ? 16.353 -10.242 4.037 1.00 91.88 88 SER A O 1
ATOM 683 N N . GLN A 1 89 ? 14.844 -8.791 4.834 1.00 92.62 89 GLN A N 1
ATOM 684 C CA . GLN A 1 89 ? 15.274 -7.671 4.000 1.00 92.62 89 GLN A CA 1
ATOM 685 C C . GLN A 1 89 ? 16.689 -7.225 4.360 1.00 92.62 89 GLN A C 1
ATOM 687 O O . GLN A 1 89 ? 17.506 -7.027 3.466 1.00 92.62 89 GLN A O 1
ATOM 692 N N . THR A 1 90 ? 17.004 -7.133 5.653 1.00 93.81 90 THR A N 1
ATOM 693 C CA . THR A 1 90 ? 18.354 -6.793 6.120 1.00 93.81 90 THR A CA 1
ATOM 694 C C . THR A 1 90 ? 19.371 -7.827 5.641 1.00 93.81 90 THR A C 1
ATOM 696 O O . THR A 1 90 ? 20.379 -7.455 5.043 1.00 93.81 90 THR A O 1
ATOM 699 N N . ALA A 1 91 ? 19.064 -9.118 5.797 1.00 92.81 91 ALA A N 1
ATOM 700 C CA . ALA A 1 91 ? 19.911 -10.205 5.316 1.00 92.81 91 ALA A CA 1
ATOM 701 C C . ALA A 1 91 ? 20.082 -10.173 3.785 1.00 92.81 91 ALA A C 1
ATOM 703 O O . ALA A 1 91 ? 21.193 -10.320 3.284 1.00 92.81 91 ALA A O 1
ATOM 704 N N . MET A 1 92 ? 19.011 -9.918 3.023 1.00 93.31 92 MET A N 1
ATOM 705 C CA . MET A 1 92 ? 19.100 -9.758 1.566 1.00 93.31 92 MET A CA 1
ATOM 706 C C . MET A 1 92 ? 19.988 -8.576 1.174 1.00 93.31 92 MET A C 1
ATOM 708 O O . MET A 1 92 ? 20.806 -8.701 0.267 1.00 93.31 92 MET A O 1
ATOM 712 N N . VAL A 1 93 ? 19.865 -7.437 1.859 1.00 94.31 93 VAL A N 1
ATOM 713 C CA . VAL A 1 93 ? 20.712 -6.261 1.617 1.00 94.31 93 VAL A CA 1
ATOM 714 C C . VAL A 1 93 ? 22.177 -6.565 1.930 1.00 94.31 93 VAL A C 1
ATOM 716 O O . VAL A 1 93 ? 23.058 -6.118 1.196 1.00 94.31 93 VAL A O 1
ATOM 719 N N . GLU A 1 94 ? 22.460 -7.329 2.985 1.00 92.56 94 GLU A N 1
ATOM 720 C CA . GLU A 1 94 ? 23.819 -7.776 3.305 1.00 92.56 94 GLU A CA 1
ATOM 721 C C . GLU A 1 94 ? 24.391 -8.697 2.229 1.00 92.56 94 GLU A C 1
ATOM 723 O O . GLU A 1 94 ? 25.502 -8.450 1.766 1.00 92.56 94 GLU A O 1
ATOM 728 N N . VAL A 1 95 ? 23.622 -9.682 1.757 1.00 93.25 95 VAL A N 1
ATOM 729 C CA . VAL A 1 95 ? 24.041 -10.570 0.660 1.00 93.25 95 VAL A CA 1
ATOM 730 C C . VAL A 1 95 ? 24.272 -9.782 -0.630 1.00 93.25 95 VAL A C 1
ATOM 732 O O . VAL A 1 95 ? 25.297 -9.957 -1.280 1.00 93.25 95 VAL A O 1
ATOM 735 N N . LEU A 1 96 ? 23.370 -8.866 -0.997 1.00 92.62 96 LEU A N 1
ATOM 736 C CA . LEU A 1 96 ? 23.554 -8.005 -2.172 1.00 92.62 96 LEU A CA 1
ATOM 737 C C . LEU A 1 96 ? 24.795 -7.119 -2.038 1.00 92.62 96 LEU A C 1
ATOM 739 O O . LEU A 1 96 ? 25.513 -6.913 -3.017 1.00 92.62 96 LEU A O 1
ATOM 743 N N . ARG A 1 97 ? 25.075 -6.614 -0.832 1.00 91.62 97 ARG A N 1
ATOM 744 C CA . ARG A 1 97 ? 26.288 -5.843 -0.549 1.00 91.62 97 ARG A CA 1
ATOM 745 C C . ARG A 1 97 ? 27.540 -6.706 -0.676 1.00 91.62 97 ARG A C 1
ATOM 747 O O . ARG A 1 97 ? 28.513 -6.228 -1.249 1.00 91.62 97 ARG A O 1
ATOM 754 N N . ASP A 1 98 ? 27.521 -7.939 -0.184 1.00 90.06 98 ASP A N 1
ATOM 755 C CA . ASP A 1 98 ? 28.641 -8.880 -0.289 1.00 90.06 98 ASP A CA 1
ATOM 756 C C . ASP A 1 98 ? 28.906 -9.300 -1.743 1.00 90.06 98 ASP A C 1
ATOM 758 O O . ASP A 1 98 ? 30.045 -9.256 -2.210 1.00 90.06 98 ASP A O 1
ATOM 762 N N . ILE A 1 99 ? 27.850 -9.576 -2.516 1.00 87.44 99 ILE A N 1
ATOM 763 C CA . ILE A 1 99 ? 27.943 -9.820 -3.963 1.00 87.44 99 ILE A CA 1
ATOM 764 C C . ILE A 1 99 ? 28.535 -8.594 -4.659 1.00 87.44 99 ILE A C 1
ATOM 766 O O . ILE A 1 99 ? 29.495 -8.722 -5.416 1.00 87.44 99 ILE A O 1
ATOM 770 N N . ALA A 1 100 ? 28.021 -7.395 -4.377 1.00 86.00 100 ALA A N 1
ATOM 771 C CA . ALA A 1 100 ? 28.550 -6.163 -4.953 1.00 86.00 100 ALA A CA 1
ATOM 772 C C . ALA A 1 100 ? 30.021 -5.936 -4.570 1.00 86.00 100 ALA A C 1
ATOM 774 O O . ALA A 1 100 ? 30.812 -5.515 -5.409 1.00 86.00 100 ALA A O 1
ATOM 775 N N . GLN A 1 101 ? 30.420 -6.240 -3.333 1.00 84.94 101 GLN A N 1
ATOM 776 C CA . GLN A 1 101 ? 31.815 -6.159 -2.892 1.00 84.94 101 GLN A CA 1
ATOM 777 C C . GLN A 1 101 ? 32.703 -7.211 -3.562 1.00 84.94 101 GLN A C 1
ATOM 779 O O . GLN A 1 101 ? 33.835 -6.893 -3.917 1.00 84.94 101 GLN A O 1
ATOM 784 N N . THR A 1 102 ? 32.198 -8.423 -3.781 1.00 80.31 102 THR A N 1
ATOM 785 C CA . THR A 1 102 ? 32.897 -9.503 -4.493 1.00 80.31 102 THR A CA 1
ATOM 786 C C . THR A 1 102 ? 33.091 -9.156 -5.964 1.00 80.31 102 THR A C 1
ATOM 788 O O . THR A 1 102 ? 34.187 -9.319 -6.486 1.00 80.31 102 THR A O 1
ATOM 791 N N . LEU A 1 103 ? 32.068 -8.591 -6.611 1.00 75.88 103 LEU A N 1
ATOM 792 C CA . LEU A 1 103 ? 32.164 -8.061 -7.973 1.00 75.88 103 LEU A CA 1
ATOM 793 C C . LEU A 1 103 ? 33.093 -6.838 -8.056 1.00 75.88 103 LEU A C 1
ATOM 795 O O . LEU A 1 103 ? 33.706 -6.601 -9.093 1.00 75.88 103 LEU A O 1
ATOM 799 N N . ARG A 1 104 ? 33.204 -6.053 -6.975 1.00 73.38 104 ARG A N 1
ATOM 800 C CA . ARG A 1 104 ? 34.067 -4.863 -6.900 1.00 73.38 104 ARG A CA 1
ATOM 801 C C . ARG A 1 104 ? 35.517 -5.190 -6.547 1.00 73.38 104 ARG A C 1
ATOM 803 O O . ARG A 1 104 ? 36.397 -4.396 -6.874 1.00 73.38 104 ARG A O 1
ATOM 810 N N . ARG A 1 105 ? 35.787 -6.315 -5.876 1.00 62.41 105 ARG A N 1
ATOM 811 C CA . ARG A 1 105 ? 37.152 -6.810 -5.678 1.00 62.41 105 ARG A CA 1
ATOM 812 C C . ARG A 1 105 ? 37.673 -7.246 -7.050 1.00 62.41 105 ARG A C 1
ATOM 814 O O . ARG A 1 105 ? 37.138 -8.195 -7.617 1.00 62.41 105 ARG A O 1
ATOM 821 N N . PRO A 1 106 ? 38.677 -6.554 -7.610 1.00 51.44 106 PRO A N 1
ATOM 822 C CA . PRO A 1 106 ? 39.176 -6.887 -8.926 1.00 51.44 106 PRO A CA 1
ATOM 823 C C . PRO A 1 106 ? 39.728 -8.307 -8.878 1.00 51.44 106 PRO A C 1
ATOM 825 O O . PRO A 1 106 ? 40.446 -8.671 -7.947 1.00 51.44 106 PRO A O 1
ATOM 828 N N . THR A 1 107 ? 39.412 -9.100 -9.897 1.00 49.69 107 THR A N 1
ATOM 829 C CA . THR A 1 107 ? 40.263 -10.203 -10.331 1.00 49.69 107 THR A CA 1
ATOM 830 C C . THR A 1 107 ? 41.718 -9.744 -10.279 1.00 49.69 107 THR A C 1
ATOM 832 O O . THR A 1 107 ? 42.160 -8.974 -11.131 1.00 49.69 107 THR A O 1
ATOM 835 N N . ASP A 1 108 ? 42.447 -10.212 -9.270 1.00 45.75 108 ASP A N 1
ATOM 836 C CA . ASP A 1 108 ? 43.877 -9.988 -9.047 1.00 45.75 108 ASP A CA 1
ATOM 837 C C . ASP A 1 108 ? 44.716 -10.816 -10.035 1.00 45.75 108 ASP A C 1
ATOM 839 O O . ASP A 1 108 ? 45.587 -11.618 -9.703 1.00 45.75 108 ASP A O 1
ATOM 843 N N . ARG A 1 109 ? 44.378 -10.679 -11.315 1.00 46.28 109 ARG A N 1
ATOM 844 C CA . ARG A 1 109 ? 45.221 -11.050 -12.437 1.00 46.28 109 ARG A CA 1
ATOM 845 C C . ARG A 1 109 ? 45.173 -9.884 -13.390 1.00 46.28 109 ARG A C 1
ATOM 847 O O . ARG A 1 109 ? 44.180 -9.677 -14.080 1.00 46.28 109 ARG A O 1
ATOM 854 N N . ALA A 1 110 ? 46.271 -9.144 -13.403 1.00 46.09 110 ALA A N 1
ATOM 855 C CA . ALA A 1 110 ? 46.620 -8.175 -14.418 1.00 46.09 110 ALA A CA 1
ATOM 856 C C . ALA A 1 110 ? 46.365 -8.739 -15.826 1.00 46.09 110 ALA A C 1
ATOM 858 O O . ALA A 1 110 ? 47.208 -9.382 -16.447 1.00 46.09 110 ALA A O 1
ATOM 859 N N . ARG A 1 111 ? 45.171 -8.479 -16.336 1.00 40.81 111 ARG A N 1
ATOM 860 C CA . ARG A 1 111 ? 44.889 -8.324 -17.750 1.00 40.81 111 ARG A CA 1
ATOM 861 C C . ARG A 1 111 ? 43.851 -7.214 -17.806 1.00 40.81 111 ARG A C 1
ATOM 863 O O . ARG A 1 111 ? 42.870 -7.311 -17.072 1.00 40.81 111 ARG A O 1
ATOM 870 N N . PRO A 1 112 ? 44.058 -6.151 -18.593 1.00 38.16 112 PRO A N 1
ATOM 871 C CA . PRO A 1 112 ? 43.028 -5.150 -18.785 1.00 38.16 112 PRO A CA 1
ATOM 872 C C . PRO A 1 112 ? 41.861 -5.844 -19.490 1.00 38.16 112 PRO A C 1
ATOM 874 O O . PRO A 1 112 ? 41.842 -5.981 -20.708 1.00 38.16 112 PRO A O 1
ATOM 877 N N . VAL A 1 113 ? 40.913 -6.360 -18.711 1.00 45.31 113 VAL A N 1
ATOM 878 C CA . VAL A 1 113 ? 39.584 -6.680 -19.205 1.00 45.31 113 VAL A CA 1
ATOM 879 C C . VAL A 1 113 ? 38.881 -5.339 -19.221 1.00 45.31 113 VAL A C 1
ATOM 881 O O . VAL A 1 113 ? 38.228 -4.934 -18.264 1.00 45.31 113 VAL A O 1
ATOM 884 N N . GLN A 1 114 ? 39.111 -4.611 -20.314 1.00 42.81 114 GLN A N 1
ATOM 885 C CA . GLN A 1 114 ? 38.115 -3.686 -20.817 1.00 42.81 114 GLN A CA 1
ATOM 886 C C . GLN A 1 114 ? 36.790 -4.448 -20.743 1.00 42.81 114 GLN A C 1
ATOM 888 O O . GLN A 1 114 ? 36.695 -5.570 -21.257 1.00 42.81 114 GLN A O 1
ATOM 893 N N . ALA A 1 115 ? 35.786 -3.879 -20.073 1.00 39.81 115 ALA A N 1
ATOM 894 C CA . ALA A 1 115 ? 34.419 -4.249 -20.396 1.00 39.81 115 ALA A CA 1
ATOM 895 C C . ALA A 1 115 ? 34.338 -4.281 -21.933 1.00 39.81 115 ALA A C 1
ATOM 897 O O . ALA A 1 115 ? 34.980 -3.436 -22.569 1.00 39.81 115 ALA A O 1
ATOM 898 N N . PRO A 1 116 ? 33.632 -5.227 -22.567 1.00 45.91 116 PRO A N 1
ATOM 899 C CA . PRO A 1 116 ? 33.221 -4.989 -23.931 1.00 45.91 116 PRO A CA 1
ATOM 900 C C . PRO A 1 116 ? 32.282 -3.785 -23.847 1.00 45.91 116 PRO A C 1
ATOM 902 O O . PRO A 1 116 ? 31.076 -3.932 -23.674 1.00 45.91 116 PRO A O 1
ATOM 905 N N . GLU A 1 117 ? 32.855 -2.579 -23.852 1.00 47.78 117 GLU A N 1
ATOM 906 C CA . GLU A 1 117 ? 32.188 -1.400 -24.344 1.00 47.78 117 GLU A CA 1
ATOM 907 C C . GLU A 1 117 ? 31.708 -1.864 -25.701 1.00 47.78 117 GLU A C 1
ATOM 909 O O . GLU A 1 117 ? 32.521 -2.133 -26.586 1.00 47.78 117 GLU A O 1
ATOM 914 N N . LEU A 1 118 ? 30.406 -2.128 -25.798 1.00 53.62 118 LEU A N 1
ATOM 915 C CA . LEU A 1 118 ? 29.743 -2.362 -27.062 1.00 53.62 118 LEU A CA 1
ATOM 916 C C . LEU A 1 118 ? 30.042 -1.112 -27.872 1.00 53.62 118 LEU A C 1
ATOM 918 O O . LEU A 1 118 ? 29.365 -0.099 -27.745 1.00 53.62 118 LEU A O 1
ATOM 922 N N . THR A 1 119 ? 31.134 -1.147 -28.626 1.00 64.62 119 THR A N 1
ATOM 923 C CA . THR A 1 119 ? 31.494 -0.047 -29.493 1.00 64.62 119 THR A CA 1
ATOM 924 C C . THR A 1 119 ? 30.404 0.032 -30.555 1.00 64.62 119 THR A C 1
ATOM 926 O O . THR A 1 119 ? 29.791 -0.992 -30.893 1.00 64.62 119 THR A O 1
ATOM 929 N N . PRO A 1 120 ? 30.148 1.217 -31.126 1.00 59.59 120 PRO A N 1
ATOM 930 C CA . PRO A 1 120 ? 29.236 1.347 -32.260 1.00 59.59 120 PRO A CA 1
ATOM 931 C C . PRO A 1 120 ? 29.514 0.297 -33.354 1.00 59.59 120 PRO A C 1
ATOM 933 O O . PRO A 1 120 ? 28.593 -0.241 -33.958 1.00 59.59 120 PRO A O 1
ATOM 936 N N . GLU A 1 121 ? 30.780 -0.092 -33.531 1.00 63.31 121 GLU A N 1
ATOM 937 C CA . GLU A 1 121 ? 31.227 -1.153 -34.438 1.00 63.31 121 GLU A CA 1
ATOM 938 C C . GLU A 1 121 ? 30.768 -2.564 -34.027 1.00 63.31 121 GLU A C 1
ATOM 940 O O . GLU A 1 121 ? 30.299 -3.326 -34.873 1.00 63.31 121 GLU A O 1
ATOM 945 N N . GLN A 1 122 ? 30.851 -2.927 -32.743 1.00 68.94 122 GLN A N 1
ATOM 946 C CA . GLN A 1 122 ? 30.353 -4.216 -32.240 1.00 68.94 122 GLN A CA 1
ATOM 947 C C . GLN A 1 122 ? 28.827 -4.308 -32.311 1.00 68.94 122 GLN A C 1
ATOM 949 O O . GLN A 1 122 ? 28.281 -5.376 -32.598 1.00 68.94 122 GLN A O 1
ATOM 954 N N . LEU A 1 123 ? 28.142 -3.184 -32.102 1.00 70.19 123 LEU A N 1
ATOM 955 C CA . LEU A 1 123 ? 26.697 -3.068 -32.254 1.00 70.19 123 LEU A CA 1
ATOM 956 C C . LEU A 1 123 ? 26.297 -3.290 -33.723 1.00 70.19 123 LEU A C 1
ATOM 958 O O . LEU A 1 123 ? 25.433 -4.117 -34.018 1.00 70.19 123 LEU A O 1
ATOM 962 N N . LEU A 1 124 ? 27.024 -2.667 -34.655 1.00 70.94 124 LEU A N 1
ATOM 963 C CA . LEU A 1 124 ? 26.859 -2.908 -36.086 1.00 70.94 124 LEU A CA 1
ATOM 964 C C . LEU A 1 124 ? 27.101 -4.380 -36.437 1.00 70.94 124 LEU A C 1
ATOM 966 O O . LEU A 1 124 ? 26.276 -4.957 -37.135 1.00 70.94 124 LEU A O 1
ATOM 970 N N . ILE A 1 125 ? 28.160 -5.022 -35.929 1.00 73.31 125 ILE A N 1
ATOM 971 C CA . ILE A 1 125 ? 28.424 -6.460 -36.147 1.00 73.31 125 ILE A CA 1
ATOM 972 C C . ILE A 1 125 ? 27.277 -7.334 -35.607 1.00 73.31 125 ILE A C 1
ATOM 974 O O . ILE A 1 125 ? 26.878 -8.297 -36.268 1.00 73.31 125 ILE A O 1
ATOM 978 N N . ASN A 1 126 ? 26.703 -6.988 -34.450 1.00 72.44 126 ASN A N 1
ATOM 979 C CA . ASN A 1 126 ? 25.542 -7.683 -33.885 1.00 72.44 126 ASN A CA 1
ATOM 980 C C . ASN A 1 126 ? 24.331 -7.584 -34.825 1.00 72.44 126 ASN A C 1
ATOM 982 O O . ASN A 1 126 ? 23.703 -8.593 -35.137 1.00 72.44 126 ASN A O 1
ATOM 986 N N . TRP A 1 127 ? 24.069 -6.394 -35.366 1.00 74.00 127 TRP A N 1
ATOM 987 C CA . TRP A 1 127 ? 23.014 -6.177 -36.355 1.00 74.00 127 TRP A CA 1
ATOM 988 C C . TRP A 1 127 ? 23.275 -6.909 -37.679 1.00 74.00 127 TRP A C 1
ATOM 990 O O . TRP A 1 127 ? 22.352 -7.520 -38.214 1.00 74.00 127 TRP A O 1
ATOM 1000 N N . LYS A 1 128 ? 24.529 -6.966 -38.162 1.00 69.31 128 LYS A N 1
ATOM 1001 C CA . LYS A 1 128 ? 24.906 -7.796 -39.328 1.00 69.31 128 LYS A CA 1
ATOM 1002 C C . LYS A 1 128 ? 24.604 -9.278 -39.088 1.00 69.31 128 LYS A C 1
ATOM 1004 O O . LYS A 1 128 ? 24.133 -9.973 -39.981 1.00 69.31 128 LYS A O 1
ATOM 1009 N N . THR A 1 129 ? 24.858 -9.758 -37.872 1.00 68.12 129 THR A N 1
ATOM 1010 C CA . THR A 1 129 ? 24.644 -11.162 -37.485 1.00 68.12 129 THR A CA 1
ATOM 1011 C C . THR A 1 129 ? 23.153 -11.505 -37.366 1.00 68.12 129 THR A C 1
ATOM 1013 O O . THR A 1 129 ? 22.768 -12.651 -37.585 1.00 68.12 129 THR A O 1
ATOM 1016 N N . ARG A 1 130 ? 22.289 -10.515 -37.093 1.00 63.41 130 ARG A N 1
ATOM 1017 C CA . ARG A 1 130 ? 20.821 -10.660 -37.033 1.00 63.41 130 ARG A CA 1
ATOM 1018 C C . ARG A 1 130 ? 20.124 -10.603 -38.399 1.00 63.41 130 ARG A C 1
ATOM 1020 O O . ARG A 1 130 ? 18.917 -10.392 -38.459 1.00 63.41 130 ARG A O 1
ATOM 1027 N N . ASN A 1 131 ? 20.856 -10.864 -39.484 1.00 57.09 131 ASN A N 1
ATOM 1028 C CA . ASN A 1 131 ? 20.304 -10.999 -40.835 1.00 57.09 131 ASN A CA 1
ATOM 1029 C C . ASN A 1 131 ? 19.702 -9.697 -41.402 1.00 57.09 131 ASN A C 1
ATOM 1031 O O . ASN A 1 131 ? 18.802 -9.738 -42.239 1.00 57.09 131 ASN A O 1
ATOM 1035 N N . LEU A 1 132 ? 20.206 -8.540 -40.956 1.00 65.25 132 LEU A N 1
ATOM 1036 C CA . LEU A 1 132 ? 19.894 -7.254 -41.574 1.00 65.25 132 LEU A CA 1
ATOM 1037 C C . LEU A 1 132 ? 20.490 -7.239 -42.991 1.00 65.25 132 LEU A C 1
ATOM 1039 O O . LEU A 1 132 ? 21.687 -7.482 -43.156 1.00 65.25 132 LEU A O 1
ATOM 1043 N N . VAL A 1 133 ? 19.691 -6.946 -44.020 1.00 58.41 133 VAL A N 1
ATOM 1044 C CA . VAL A 1 133 ? 20.220 -6.719 -45.375 1.00 58.41 133 VAL A CA 1
ATOM 1045 C C . VAL A 1 133 ? 20.997 -5.406 -45.350 1.00 58.41 133 VAL A C 1
ATOM 1047 O O . VAL A 1 133 ? 20.415 -4.329 -45.302 1.00 58.41 133 VAL A O 1
ATOM 1050 N N . ILE A 1 134 ? 22.326 -5.482 -45.332 1.00 59.62 134 ILE A N 1
ATOM 1051 C CA . ILE A 1 134 ? 23.195 -4.304 -45.236 1.00 59.62 134 ILE A CA 1
ATOM 1052 C C . ILE A 1 134 ? 23.318 -3.685 -46.628 1.00 59.62 134 ILE A C 1
ATOM 1054 O O . ILE A 1 134 ? 24.309 -3.892 -47.329 1.00 59.62 134 ILE A O 1
ATOM 1058 N N . THR A 1 135 ? 22.310 -2.933 -47.056 1.00 69.69 135 THR A N 1
ATOM 1059 C CA . THR A 1 135 ? 22.555 -1.927 -48.090 1.00 69.69 135 THR A CA 1
ATOM 1060 C C . THR A 1 135 ? 23.412 -0.811 -47.492 1.00 69.69 135 THR A C 1
ATOM 1062 O O . THR A 1 135 ? 23.403 -0.567 -46.281 1.00 69.69 135 THR A O 1
ATOM 1065 N N . GLU A 1 136 ? 24.203 -0.151 -48.337 1.00 68.38 136 GLU A N 1
ATOM 1066 C CA . GLU A 1 136 ? 25.103 0.927 -47.910 1.00 68.38 136 GLU A CA 1
ATOM 1067 C C . GLU A 1 136 ? 24.341 2.042 -47.168 1.00 68.38 136 GLU A C 1
ATOM 1069 O O . GLU A 1 136 ? 24.829 2.587 -46.178 1.00 68.38 136 GLU A O 1
ATOM 1074 N N . ASP A 1 137 ? 23.103 2.297 -47.588 1.00 73.62 137 ASP A N 1
ATOM 1075 C CA . ASP A 1 137 ? 22.202 3.291 -47.007 1.00 73.62 137 ASP A CA 1
ATOM 1076 C C . ASP A 1 137 ? 21.780 2.924 -45.574 1.00 73.62 137 ASP A C 1
ATOM 1078 O O . ASP A 1 137 ? 21.870 3.752 -44.665 1.00 73.62 137 ASP A O 1
ATOM 1082 N N . ILE A 1 138 ? 21.409 1.659 -45.334 1.00 72.50 138 ILE A N 1
ATOM 1083 C CA . ILE A 1 138 ? 21.042 1.163 -43.997 1.00 72.50 138 ILE A CA 1
ATOM 1084 C C . ILE A 1 138 ? 22.257 1.207 -43.069 1.00 72.50 138 ILE A C 1
ATOM 1086 O O . ILE A 1 138 ? 22.134 1.568 -41.900 1.00 72.50 138 ILE A O 1
ATOM 1090 N N . HIS A 1 139 ? 23.449 0.891 -43.585 1.00 74.81 139 HIS A N 1
ATOM 1091 C CA . HIS A 1 139 ? 24.678 0.955 -42.799 1.00 74.81 139 HIS A CA 1
ATOM 1092 C C . HIS A 1 139 ? 25.009 2.380 -42.343 1.00 74.81 139 HIS A C 1
ATOM 1094 O O . HIS A 1 139 ? 25.398 2.562 -41.191 1.00 74.81 139 HIS A O 1
ATOM 1100 N N . LYS A 1 140 ? 24.826 3.386 -43.209 1.00 78.00 140 LYS A N 1
ATOM 1101 C CA . LYS A 1 140 ? 25.057 4.802 -42.875 1.00 78.00 140 LYS A CA 1
ATOM 1102 C C . LYS A 1 140 ? 24.117 5.283 -41.770 1.00 78.00 140 LYS A C 1
ATOM 1104 O O . LYS A 1 140 ? 24.580 5.885 -40.803 1.00 78.00 140 LYS A O 1
ATOM 1109 N N . VAL A 1 141 ? 22.826 4.956 -41.869 1.00 76.38 141 VAL A N 1
ATOM 1110 C CA . VAL A 1 141 ? 21.827 5.289 -40.837 1.00 76.38 141 VAL A CA 1
ATOM 1111 C C . VAL A 1 141 ? 22.141 4.564 -39.525 1.00 76.38 141 VAL A C 1
ATOM 1113 O O . VAL A 1 141 ? 22.215 5.187 -38.468 1.00 76.38 141 VAL A O 1
ATOM 1116 N N . ALA A 1 142 ? 22.416 3.262 -39.589 1.00 76.06 142 ALA A N 1
ATOM 1117 C CA . ALA A 1 142 ? 22.769 2.444 -38.435 1.00 76.06 142 ALA A CA 1
ATOM 1118 C C . ALA A 1 142 ? 24.035 2.947 -37.716 1.00 76.06 142 ALA A C 1
ATOM 1120 O O . ALA A 1 142 ? 24.059 3.026 -36.490 1.00 76.06 142 ALA A O 1
ATOM 1121 N N . ALA A 1 143 ? 25.078 3.317 -38.465 1.00 77.62 143 ALA A N 1
ATOM 1122 C CA . ALA A 1 143 ? 26.326 3.831 -37.907 1.00 77.62 143 ALA A CA 1
ATOM 1123 C C . ALA A 1 143 ? 26.151 5.204 -37.248 1.00 77.62 143 ALA A C 1
ATOM 1125 O O . ALA A 1 143 ? 26.815 5.486 -36.254 1.00 77.62 143 ALA A O 1
ATOM 1126 N N . HIS A 1 144 ? 25.243 6.033 -37.767 1.00 77.81 144 HIS A N 1
ATOM 1127 C CA . HIS A 1 144 ? 24.916 7.321 -37.164 1.00 77.81 144 HIS A CA 1
ATOM 1128 C C . HIS A 1 144 ? 24.097 7.170 -35.871 1.00 77.81 144 HIS A C 1
ATOM 1130 O O . HIS A 1 144 ? 24.343 7.881 -34.901 1.00 77.81 144 HIS A O 1
ATOM 1136 N N . LEU A 1 145 ? 23.169 6.207 -35.822 1.00 73.94 145 LEU A N 1
ATOM 1137 C CA . LEU A 1 145 ? 22.316 5.959 -34.654 1.00 73.94 145 LEU A CA 1
ATOM 1138 C C . LEU A 1 145 ? 23.018 5.177 -33.535 1.00 73.94 145 LEU A C 1
ATOM 1140 O O . LEU A 1 145 ? 22.720 5.393 -32.361 1.00 73.94 145 LEU A O 1
ATOM 1144 N N . ALA A 1 146 ? 23.944 4.272 -33.870 1.00 74.69 146 ALA A N 1
ATOM 1145 C CA . ALA A 1 146 ? 24.584 3.375 -32.905 1.00 74.69 146 ALA A CA 1
ATOM 1146 C C . ALA A 1 146 ? 25.244 4.099 -31.709 1.00 74.69 146 ALA A C 1
ATOM 1148 O O . ALA A 1 146 ? 25.029 3.654 -30.580 1.00 74.69 146 ALA A O 1
ATOM 1149 N N . PRO A 1 147 ? 25.979 5.219 -31.884 1.00 71.56 147 PRO A N 1
ATOM 1150 C CA . PRO A 1 147 ? 26.517 5.979 -30.761 1.00 71.56 147 PRO A CA 1
ATOM 1151 C C . PRO A 1 147 ? 25.428 6.537 -29.839 1.00 71.56 147 PRO A C 1
ATOM 1153 O O . PRO A 1 147 ? 25.529 6.364 -28.631 1.00 71.56 147 PRO A O 1
ATOM 1156 N N . ALA A 1 148 ? 24.371 7.157 -30.367 1.00 73.06 148 ALA A N 1
ATOM 1157 C CA . ALA A 1 148 ? 23.305 7.736 -29.540 1.00 73.06 148 ALA A CA 1
ATOM 1158 C C . ALA A 1 148 ? 22.513 6.657 -28.782 1.00 73.06 148 ALA A C 1
ATOM 1160 O O . ALA A 1 148 ? 22.249 6.774 -27.585 1.00 73.06 148 ALA A O 1
ATOM 1161 N N . LEU A 1 149 ? 22.238 5.533 -29.444 1.00 73.94 149 LEU A N 1
ATOM 1162 C CA . LEU A 1 149 ? 21.559 4.387 -28.842 1.00 73.94 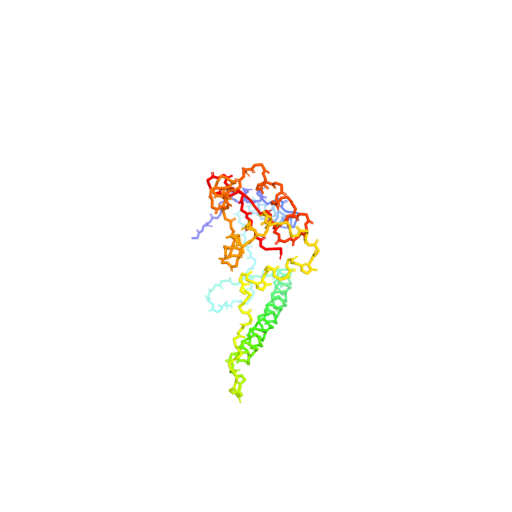149 LEU A CA 1
ATOM 1163 C C . LEU A 1 149 ? 22.337 3.769 -27.669 1.00 73.94 149 LEU A C 1
ATOM 1165 O O . LEU A 1 149 ? 21.721 3.273 -26.727 1.00 73.94 149 LEU A O 1
ATOM 1169 N N . LEU A 1 150 ? 23.673 3.832 -27.689 1.00 71.25 150 LEU A N 1
ATOM 1170 C CA . LEU A 1 150 ? 24.529 3.376 -26.588 1.00 71.25 150 LEU A CA 1
ATOM 1171 C C . LEU A 1 150 ? 24.515 4.312 -25.371 1.00 71.25 150 LEU A C 1
ATOM 1173 O O . LEU A 1 150 ? 24.776 3.858 -24.259 1.00 71.25 150 LEU A O 1
ATOM 1177 N N . HIS A 1 151 ? 24.184 5.592 -25.558 1.00 68.25 151 HIS A N 1
ATOM 1178 C CA . HIS A 1 151 ? 24.184 6.604 -24.495 1.00 68.25 151 HIS A CA 1
ATOM 1179 C C . HIS A 1 151 ? 22.803 6.823 -23.850 1.00 68.25 151 HIS A C 1
ATOM 1181 O O . HIS A 1 151 ? 22.636 7.752 -23.063 1.00 68.25 151 HIS A O 1
ATOM 1187 N N . GLY A 1 152 ? 21.828 5.950 -24.129 1.00 63.03 152 GLY A N 1
ATOM 1188 C CA . GLY A 1 152 ? 20.511 5.961 -23.476 1.00 63.03 152 GLY A CA 1
ATOM 1189 C C . GLY A 1 152 ? 19.321 6.179 -24.411 1.00 63.03 152 GLY A C 1
ATOM 1190 O O . GLY A 1 152 ? 18.184 6.114 -23.946 1.00 63.03 152 GLY A O 1
ATOM 1191 N N . GLY A 1 153 ? 19.560 6.379 -25.710 1.00 69.31 153 GLY A N 1
ATOM 1192 C CA . GLY A 1 153 ? 18.526 6.499 -26.737 1.00 69.31 153 GLY A CA 1
ATOM 1193 C C . GLY A 1 153 ? 18.844 7.583 -27.762 1.00 69.31 153 GLY A C 1
ATOM 1194 O O . GLY A 1 153 ? 19.711 8.423 -27.544 1.00 69.31 153 GLY A O 1
ATOM 1195 N N . ALA A 1 154 ? 18.156 7.533 -28.898 1.00 72.56 154 ALA A N 1
ATOM 1196 C CA . ALA A 1 154 ? 18.348 8.444 -30.018 1.00 72.56 154 ALA A CA 1
ATOM 1197 C C . ALA A 1 154 ? 17.041 9.199 -30.310 1.00 72.56 154 ALA A C 1
ATOM 1199 O O . ALA A 1 154 ? 16.025 8.573 -30.616 1.00 72.56 154 ALA A O 1
ATOM 1200 N N . ASP A 1 155 ? 17.078 10.526 -30.214 1.00 65.81 155 ASP A N 1
ATOM 1201 C CA . ASP A 1 155 ? 15.969 11.471 -30.408 1.00 65.81 155 ASP A CA 1
ATOM 1202 C C . ASP A 1 155 ? 16.026 12.200 -31.762 1.00 65.81 155 ASP A C 1
ATOM 1204 O O . ASP A 1 155 ? 15.582 13.334 -31.887 1.00 65.81 155 ASP A O 1
ATOM 1208 N N . TYR A 1 156 ? 16.555 11.556 -32.803 1.00 70.44 156 TYR A N 1
ATOM 1209 C CA . TYR A 1 156 ? 16.718 12.205 -34.104 1.00 70.44 156 TYR A CA 1
ATOM 1210 C C . TYR A 1 156 ? 15.418 12.293 -34.910 1.00 70.44 156 TYR A C 1
ATOM 1212 O O . TYR A 1 156 ? 14.691 11.305 -35.082 1.00 70.44 156 TYR A O 1
ATOM 1220 N N . SER A 1 157 ? 15.182 13.461 -35.508 1.00 73.00 157 SER A N 1
ATOM 1221 C CA . SER A 1 157 ? 14.168 13.631 -36.552 1.00 73.00 157 SER A CA 1
ATOM 1222 C C . SER A 1 157 ? 14.597 12.972 -37.873 1.00 73.00 157 SER A C 1
ATOM 1224 O O . SER A 1 157 ? 15.783 12.751 -38.140 1.00 73.00 157 SER A O 1
ATOM 1226 N N . MET A 1 158 ? 13.627 12.640 -38.732 1.00 73.31 158 MET A N 1
ATOM 1227 C CA . MET A 1 158 ? 13.912 12.010 -40.032 1.00 73.31 158 MET A CA 1
ATOM 1228 C C . MET A 1 158 ? 14.715 12.945 -40.948 1.00 73.31 158 MET A C 1
ATOM 1230 O O . MET A 1 158 ? 15.555 12.494 -41.727 1.00 73.31 158 MET A O 1
ATOM 1234 N N . GLU A 1 159 ? 14.481 14.248 -40.822 1.00 74.25 159 GLU A N 1
ATOM 1235 C CA . GLU A 1 159 ? 15.142 15.313 -41.563 1.00 74.25 159 GLU A CA 1
ATOM 1236 C C . GLU A 1 159 ? 16.611 15.473 -41.143 1.00 74.25 159 GLU A C 1
ATOM 1238 O O . GLU A 1 159 ? 17.482 15.614 -42.000 1.00 74.25 159 GLU A O 1
ATOM 1243 N N . GLU A 1 160 ? 16.917 15.383 -39.848 1.00 75.38 160 GLU A N 1
ATOM 1244 C CA . GLU A 1 160 ? 18.296 15.448 -39.344 1.00 75.38 160 GLU A CA 1
ATOM 1245 C C . GLU A 1 160 ? 19.118 14.240 -39.787 1.00 75.38 160 GLU A C 1
ATOM 1247 O O . GLU A 1 160 ? 20.251 14.393 -40.247 1.00 75.38 160 GLU A O 1
ATOM 1252 N N . ILE A 1 161 ? 18.535 13.039 -39.729 1.00 76.31 161 ILE A N 1
ATOM 1253 C CA . ILE A 1 161 ? 19.207 11.829 -40.214 1.00 76.31 161 ILE A CA 1
ATOM 1254 C 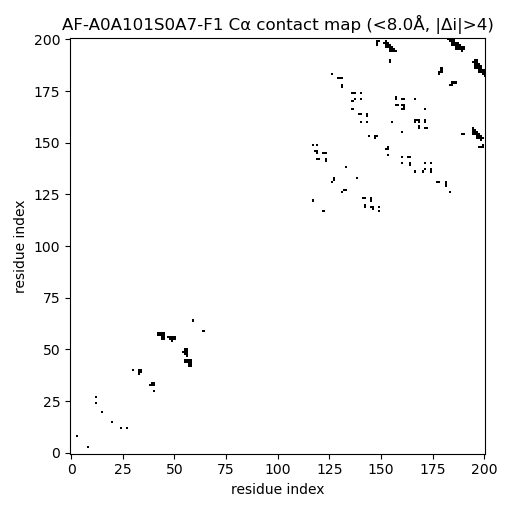C . ILE A 1 161 ? 19.448 11.938 -41.723 1.00 76.31 161 ILE A C 1
ATOM 1256 O O . ILE A 1 161 ? 20.535 11.593 -42.187 1.00 76.31 161 ILE A O 1
ATOM 1260 N N . ALA A 1 162 ? 18.484 12.446 -42.495 1.00 80.19 162 ALA A N 1
ATOM 1261 C CA . ALA A 1 162 ? 18.629 12.660 -43.936 1.00 80.19 162 ALA A CA 1
ATOM 1262 C C . ALA A 1 162 ? 19.792 13.615 -44.264 1.00 80.19 162 ALA A C 1
ATOM 1264 O O . ALA A 1 162 ? 20.623 13.305 -45.119 1.00 80.19 162 ALA A O 1
ATOM 1265 N N . VAL A 1 163 ? 19.917 14.728 -43.533 1.00 80.19 163 VAL A N 1
ATOM 1266 C CA . VAL A 1 163 ? 21.022 15.689 -43.697 1.00 80.19 163 VAL A CA 1
ATOM 1267 C C . VAL A 1 163 ? 22.370 15.071 -43.314 1.00 80.19 163 VAL A C 1
ATOM 1269 O O . VAL A 1 163 ? 23.341 15.219 -44.056 1.00 80.19 163 VAL A O 1
ATOM 1272 N N . CYS A 1 164 ? 22.439 14.341 -42.198 1.00 74.56 164 CYS A N 1
ATOM 1273 C CA . CYS A 1 164 ? 23.677 13.723 -41.712 1.00 74.56 164 CYS A CA 1
ATOM 1274 C C . CYS A 1 164 ? 24.144 12.534 -42.565 1.00 74.56 164 CYS A C 1
ATOM 1276 O O . CYS A 1 164 ? 25.343 12.283 -42.672 1.00 74.56 164 CYS A O 1
ATOM 1278 N N . THR A 1 165 ? 23.213 11.792 -43.168 1.00 76.12 165 THR A N 1
ATOM 1279 C CA . THR A 1 165 ? 23.519 10.592 -43.969 1.00 76.12 165 THR A CA 1
ATOM 1280 C C . THR A 1 165 ? 23.555 10.855 -45.475 1.00 76.12 165 THR A C 1
ATOM 1282 O O . THR A 1 165 ? 24.036 10.004 -46.225 1.00 76.12 165 THR A O 1
ATOM 1285 N N . GLY A 1 166 ? 23.086 12.025 -45.926 1.00 76.94 166 GLY A N 1
ATOM 1286 C CA . GLY A 1 166 ? 22.983 12.388 -47.343 1.00 76.94 166 GLY A CA 1
ATOM 1287 C C . GLY A 1 166 ? 21.890 11.624 -48.101 1.00 76.94 166 GLY A C 1
ATOM 1288 O O . GLY A 1 166 ? 21.914 11.586 -49.331 1.00 76.94 166 GLY A O 1
ATOM 1289 N N . LEU A 1 167 ? 20.962 10.989 -47.382 1.00 82.75 167 LEU A N 1
ATOM 1290 C CA . LEU A 1 167 ? 19.854 10.211 -47.936 1.00 82.75 167 LEU A CA 1
ATOM 1291 C C . LEU A 1 167 ? 18.579 11.053 -48.014 1.00 82.75 167 LEU A C 1
ATOM 1293 O O . LEU A 1 167 ? 18.424 12.044 -47.306 1.00 82.75 167 LEU A O 1
ATOM 1297 N N . THR A 1 168 ? 17.631 10.649 -48.860 1.00 82.12 168 THR A N 1
ATOM 1298 C CA . THR A 1 168 ? 16.298 11.261 -48.848 1.00 82.12 168 THR A CA 1
ATOM 1299 C C . THR A 1 168 ? 15.520 10.816 -47.602 1.00 82.12 168 THR A C 1
ATOM 1301 O O . THR A 1 168 ? 15.694 9.682 -47.146 1.00 82.12 168 THR A O 1
ATOM 1304 N N . PRO A 1 169 ? 14.629 11.658 -47.053 1.00 77.69 169 PRO A N 1
ATOM 1305 C CA . PRO A 1 169 ? 13.859 11.320 -45.852 1.00 77.69 169 PRO A CA 1
ATOM 1306 C C . PRO A 1 169 ? 12.992 10.063 -46.035 1.00 77.69 169 PRO A C 1
ATOM 1308 O O . PRO A 1 169 ? 12.843 9.279 -45.102 1.00 77.69 169 PRO A O 1
ATOM 1311 N N . ASP A 1 170 ? 12.499 9.805 -47.253 1.00 79.44 170 ASP A N 1
ATOM 1312 C CA . ASP A 1 170 ? 11.784 8.564 -47.575 1.00 79.44 170 ASP A CA 1
ATOM 1313 C C . ASP A 1 170 ? 12.669 7.321 -47.430 1.00 79.44 170 ASP A C 1
ATOM 1315 O O . ASP A 1 170 ? 12.252 6.339 -46.825 1.00 79.44 170 ASP A O 1
ATOM 1319 N N . ARG A 1 171 ? 13.922 7.385 -47.898 1.00 78.00 171 ARG A N 1
ATOM 1320 C CA . ARG A 1 171 ? 14.890 6.287 -47.757 1.00 78.00 171 ARG A CA 1
ATOM 1321 C C . ARG A 1 171 ? 15.276 6.057 -46.300 1.00 78.00 171 ARG A C 1
ATOM 1323 O O . ARG A 1 171 ? 15.454 4.916 -45.895 1.00 78.00 171 ARG A O 1
ATOM 1330 N N . VAL A 1 172 ? 15.403 7.123 -45.510 1.00 79.50 172 VAL A N 1
ATOM 1331 C CA . VAL A 1 172 ? 15.689 7.022 -44.071 1.00 79.50 172 VAL A CA 1
ATOM 1332 C C . VAL A 1 172 ? 14.551 6.317 -43.337 1.00 79.50 172 VAL A C 1
ATOM 1334 O O . VAL A 1 172 ? 14.820 5.450 -42.508 1.00 79.50 172 VAL A O 1
ATOM 1337 N N . ARG A 1 173 ? 13.295 6.643 -43.660 1.00 80.00 173 ARG A N 1
ATOM 1338 C CA . ARG A 1 173 ? 12.121 5.969 -43.093 1.00 80.00 173 ARG A CA 1
ATOM 1339 C C . ARG A 1 173 ? 12.120 4.477 -43.427 1.00 80.00 173 ARG A C 1
ATOM 1341 O O . ARG A 1 173 ? 12.017 3.676 -42.506 1.00 80.00 173 ARG A O 1
ATOM 1348 N N . ASP A 1 174 ? 12.327 4.114 -44.692 1.00 80.81 174 ASP A N 1
ATOM 1349 C CA . ASP A 1 174 ? 12.387 2.707 -45.113 1.00 80.81 174 ASP A CA 1
ATOM 1350 C C . ASP A 1 174 ? 13.520 1.949 -44.378 1.00 80.81 174 ASP A C 1
ATOM 1352 O O . ASP A 1 174 ? 13.352 0.812 -43.938 1.00 80.81 174 ASP A O 1
ATOM 1356 N N . CYS A 1 175 ? 14.675 2.596 -44.167 1.00 77.44 175 CYS A N 1
ATOM 1357 C CA . CYS A 1 175 ? 15.786 2.036 -43.389 1.00 77.44 175 CYS A CA 1
ATOM 1358 C C . CYS A 1 175 ? 15.445 1.854 -41.898 1.00 77.44 175 CYS A C 1
ATOM 1360 O O . CYS A 1 175 ? 15.859 0.866 -41.290 1.00 77.44 175 CYS A O 1
ATOM 1362 N N . LEU A 1 176 ? 14.720 2.799 -41.293 1.00 77.06 176 LEU A N 1
ATOM 1363 C CA . LEU A 1 176 ? 14.287 2.729 -39.894 1.00 77.06 176 LEU A CA 1
ATOM 1364 C C . LEU A 1 176 ? 13.212 1.658 -39.681 1.00 77.06 176 LEU A C 1
ATOM 1366 O O . LEU A 1 176 ? 13.266 0.949 -38.675 1.00 77.06 176 LEU A O 1
ATOM 1370 N N . GLU A 1 177 ? 12.284 1.505 -40.629 1.00 78.81 177 GLU A N 1
ATOM 1371 C CA . GLU A 1 177 ? 11.289 0.428 -40.628 1.00 78.81 177 GLU A CA 1
ATOM 1372 C C . GLU A 1 177 ? 11.983 -0.937 -40.649 1.00 78.81 177 GLU A C 1
ATOM 1374 O O . GLU 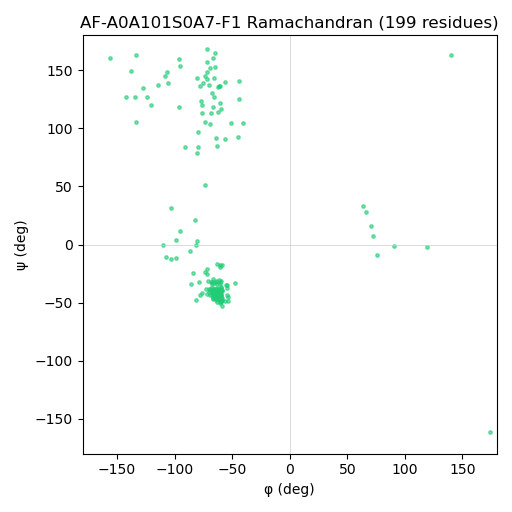A 1 177 ? 11.746 -1.749 -39.756 1.00 78.81 177 GLU A O 1
ATOM 1379 N N . LEU A 1 178 ? 12.950 -1.140 -41.551 1.00 78.75 178 LEU A N 1
ATOM 1380 C CA . LEU A 1 178 ? 13.749 -2.369 -41.592 1.00 78.75 178 LEU A CA 1
ATOM 1381 C C . LEU A 1 178 ? 14.529 -2.607 -40.286 1.00 78.75 178 LEU A C 1
ATOM 1383 O O . LEU A 1 178 ? 14.548 -3.721 -39.762 1.00 78.75 178 LEU A O 1
ATOM 1387 N N . LEU A 1 179 ? 15.149 -1.573 -39.704 1.00 77.00 179 LEU A N 1
ATOM 1388 C CA . LEU A 1 179 ? 15.842 -1.698 -38.412 1.00 77.00 179 LEU A CA 1
ATOM 1389 C C . LEU A 1 179 ? 14.881 -2.052 -37.261 1.00 77.00 179 LEU A C 1
ATOM 1391 O O . LEU A 1 179 ? 15.283 -2.740 -36.318 1.00 77.00 179 LEU A O 1
ATOM 1395 N N . SER A 1 180 ? 13.624 -1.611 -37.317 1.00 77.62 180 SER A N 1
ATOM 1396 C CA . SER A 1 180 ? 12.621 -1.952 -36.308 1.00 77.62 180 SER A CA 1
ATOM 1397 C C . SER A 1 180 ? 12.059 -3.363 -36.496 1.00 77.62 180 SER A C 1
ATOM 1399 O O . SER A 1 180 ? 11.990 -4.115 -35.523 1.00 77.62 180 SER A O 1
ATOM 1401 N N . GLU A 1 181 ? 11.747 -3.765 -37.732 1.00 77.06 181 GLU A N 1
ATOM 1402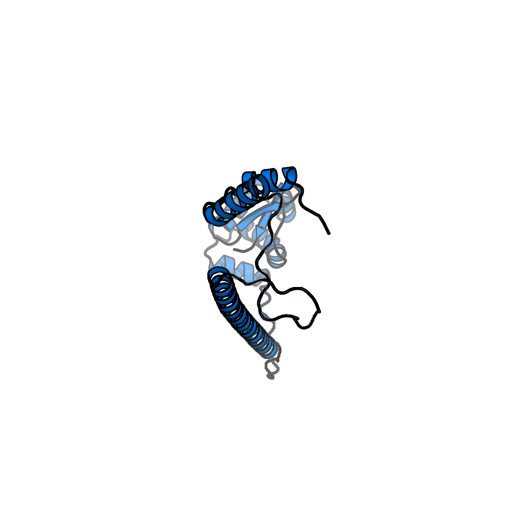 C CA . GLU A 1 181 ? 11.269 -5.113 -38.074 1.00 77.06 181 GLU A C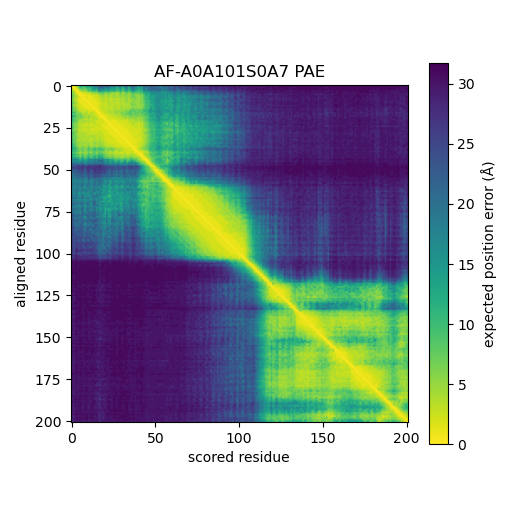A 1
ATOM 1403 C C . GLU A 1 181 ? 12.270 -6.201 -37.671 1.00 77.06 181 GLU A C 1
ATOM 1405 O O . GLU A 1 181 ? 11.892 -7.247 -37.141 1.00 77.06 181 GLU A O 1
ATOM 1410 N N . HIS A 1 182 ? 13.565 -5.932 -37.847 1.00 73.50 182 HIS A N 1
ATOM 1411 C CA . HIS A 1 182 ? 14.637 -6.844 -37.451 1.00 73.50 182 HIS A CA 1
ATOM 1412 C C . HIS A 1 182 ? 14.988 -6.784 -35.952 1.00 73.50 182 HIS A C 1
ATOM 1414 O O . HIS A 1 182 ? 15.903 -7.478 -35.496 1.00 73.50 182 HIS A O 1
ATOM 1420 N N . GLY A 1 183 ? 14.270 -5.978 -35.160 1.00 66.75 183 GLY A N 1
ATOM 1421 C CA . GLY A 1 183 ? 14.485 -5.860 -33.719 1.00 66.75 183 GLY A CA 1
ATOM 1422 C C . GLY A 1 183 ? 15.863 -5.295 -33.369 1.00 66.75 183 GLY A C 1
ATOM 1423 O O . GLY A 1 183 ? 16.463 -5.703 -32.373 1.00 66.75 183 GLY A O 1
ATOM 1424 N N . CYS A 1 184 ? 16.398 -4.403 -34.207 1.00 72.00 184 CYS A N 1
ATOM 1425 C CA . CYS A 1 184 ? 17.638 -3.673 -33.944 1.00 72.00 184 CYS A CA 1
ATOM 1426 C C . CYS A 1 184 ? 17.375 -2.408 -33.119 1.00 72.00 184 CYS A C 1
ATOM 1428 O O . CYS A 1 184 ? 18.197 -2.055 -32.274 1.00 72.00 184 CYS A O 1
ATOM 1430 N N . VAL A 1 185 ? 16.222 -1.765 -33.327 1.00 75.56 185 VAL A N 1
ATOM 1431 C CA . VAL A 1 185 ? 15.764 -0.577 -32.592 1.00 75.56 185 VAL A CA 1
ATOM 1432 C C . VAL A 1 185 ? 14.276 -0.684 -32.262 1.00 75.56 185 VAL A C 1
ATOM 1434 O O . VAL A 1 185 ? 13.497 -1.276 -33.008 1.00 75.56 185 VAL A O 1
ATOM 1437 N N . ARG A 1 186 ? 13.860 -0.091 -31.144 1.00 75.44 186 ARG A N 1
ATOM 1438 C CA . ARG A 1 186 ? 12.457 0.015 -30.735 1.00 75.44 186 ARG A CA 1
ATOM 1439 C C . ARG A 1 186 ? 12.110 1.476 -30.506 1.00 75.44 186 ARG A C 1
ATOM 1441 O O . ARG A 1 186 ? 12.772 2.153 -29.722 1.00 75.44 186 ARG A O 1
ATOM 1448 N N . GLN A 1 187 ? 11.047 1.941 -31.149 1.00 77.06 187 GLN A N 1
ATOM 1449 C CA . GLN A 1 187 ? 10.487 3.258 -30.875 1.00 77.06 187 GLN A CA 1
ATOM 1450 C C . GLN A 1 187 ? 9.698 3.209 -29.559 1.00 77.06 187 GLN A C 1
ATOM 1452 O O . GLN A 1 187 ? 8.760 2.424 -29.428 1.00 77.06 187 GLN A O 1
ATOM 1457 N N . VAL A 1 188 ? 10.088 4.017 -28.571 1.00 71.62 188 VAL A N 1
ATOM 1458 C CA . VAL A 1 188 ? 9.478 4.013 -27.220 1.00 71.62 188 VAL A CA 1
ATOM 1459 C C . VAL A 1 188 ? 8.611 5.246 -26.964 1.00 71.62 188 VAL A C 1
ATOM 1461 O O . VAL A 1 188 ? 7.816 5.268 -26.028 1.00 71.62 188 VAL A O 1
ATOM 1464 N N . GLY A 1 189 ? 8.672 6.246 -27.841 1.00 68.69 189 GLY A N 1
ATOM 1465 C CA . GLY A 1 189 ? 7.796 7.406 -27.768 1.00 68.69 189 GLY A CA 1
ATOM 1466 C C . GLY A 1 189 ? 8.155 8.472 -28.791 1.00 68.69 189 GLY A C 1
ATOM 1467 O O . GLY A 1 189 ? 8.846 8.203 -29.777 1.00 68.69 189 GLY A O 1
ATOM 1468 N N . ARG A 1 190 ? 7.674 9.690 -28.542 1.00 66.69 190 ARG A N 1
ATOM 1469 C CA . ARG A 1 190 ? 8.145 10.901 -29.214 1.00 66.69 190 ARG A CA 1
ATOM 1470 C C . ARG A 1 190 ? 8.828 11.799 -28.189 1.00 66.69 190 ARG A C 1
ATOM 1472 O O . ARG A 1 190 ? 8.331 11.925 -27.070 1.00 66.69 190 ARG A O 1
ATOM 1479 N N . ALA A 1 191 ? 9.953 12.379 -28.573 1.00 64.56 191 ALA A N 1
ATOM 1480 C CA . ALA A 1 191 ? 10.638 13.415 -27.829 1.00 64.56 191 ALA A CA 1
ATOM 1481 C C . ALA A 1 191 ? 9.770 14.699 -27.762 1.00 64.56 191 ALA A C 1
ATOM 1483 O O . ALA A 1 191 ? 8.762 14.809 -28.473 1.00 64.56 191 ALA A O 1
ATOM 1484 N N . PRO A 1 192 ? 10.089 15.656 -26.867 1.00 55.66 192 PRO A N 1
ATOM 1485 C CA . PRO A 1 192 ? 9.280 16.861 -26.631 1.00 55.66 192 PRO A CA 1
ATOM 1486 C C . PRO A 1 192 ? 9.104 17.768 -27.860 1.00 55.66 192 PRO A C 1
ATOM 1488 O O . PRO A 1 192 ? 8.195 18.593 -27.895 1.00 55.66 192 PRO A O 1
ATOM 1491 N N . ASP A 1 193 ? 9.972 17.611 -28.853 1.00 60.56 193 ASP A N 1
ATOM 1492 C CA . ASP A 1 193 ? 9.982 18.277 -30.157 1.00 60.56 193 ASP A CA 1
ATOM 1493 C C . ASP A 1 193 ? 9.121 17.565 -31.223 1.00 60.56 193 ASP A C 1
ATOM 1495 O O . ASP A 1 193 ? 8.922 18.085 -32.319 1.00 60.56 193 ASP A O 1
ATOM 1499 N N . GLY A 1 194 ? 8.562 16.395 -30.899 1.00 62.34 194 GLY A N 1
ATOM 1500 C CA . GLY A 1 194 ? 7.761 15.574 -31.801 1.00 62.34 194 GLY A CA 1
ATOM 1501 C C . GLY A 1 194 ? 8.556 14.538 -32.603 1.00 62.34 194 GLY A C 1
ATOM 1502 O O . GLY A 1 194 ? 7.919 13.765 -33.333 1.00 62.34 194 GLY A O 1
ATOM 1503 N N . ALA A 1 195 ? 9.885 14.468 -32.447 1.00 69.56 195 ALA A N 1
ATOM 1504 C CA . ALA A 1 195 ? 10.738 13.480 -33.104 1.00 69.56 195 ALA A CA 1
ATOM 1505 C C . ALA A 1 195 ? 10.567 12.080 -32.480 1.00 69.56 195 ALA A C 1
ATOM 1507 O O . ALA A 1 195 ? 10.309 11.952 -31.282 1.00 69.56 195 ALA A O 1
ATOM 1508 N N . PRO A 1 196 ? 10.645 10.991 -33.261 1.00 70.69 196 PRO A N 1
ATOM 1509 C CA . PRO A 1 196 ? 10.557 9.633 -32.726 1.00 70.69 196 PRO A CA 1
ATOM 1510 C C . PRO A 1 196 ? 11.780 9.286 -31.854 1.00 70.69 196 PRO A C 1
ATOM 1512 O O . PRO A 1 196 ? 12.915 9.460 -32.278 1.00 70.69 196 PRO A O 1
ATOM 1515 N N . PHE A 1 197 ? 11.549 8.755 -30.646 1.00 73.44 197 PHE A N 1
ATOM 1516 C CA . PHE A 1 197 ? 12.612 8.326 -29.730 1.00 73.44 197 PHE A CA 1
ATOM 1517 C C . PHE A 1 197 ? 12.871 6.823 -29.859 1.00 73.44 197 PHE A C 1
ATOM 1519 O O . PHE A 1 197 ? 11.985 6.005 -29.575 1.00 73.44 197 PHE A O 1
ATOM 1526 N N . TYR A 1 198 ? 14.088 6.464 -30.259 1.00 75.81 198 TYR A N 1
ATOM 1527 C CA . TYR A 1 198 ? 14.519 5.085 -30.468 1.00 75.81 198 TYR A CA 1
ATOM 1528 C C . TYR A 1 198 ? 15.446 4.614 -29.346 1.00 75.81 198 TYR A C 1
ATOM 1530 O O . TYR A 1 198 ? 16.344 5.336 -28.919 1.00 75.81 198 TYR A O 1
ATOM 1538 N N . VAL A 1 199 ? 15.271 3.371 -28.902 1.00 76.81 199 VAL A N 1
ATOM 1539 C CA . VAL A 1 199 ? 16.162 2.701 -27.941 1.00 76.81 199 VAL A CA 1
ATOM 1540 C C . VAL A 1 199 ? 16.509 1.295 -28.414 1.00 76.81 199 VAL A C 1
ATOM 1542 O O . VAL A 1 199 ? 15.817 0.718 -29.258 1.00 76.81 199 VAL A O 1
ATOM 1545 N N . LEU A 1 200 ? 17.566 0.720 -27.842 1.00 75.00 200 LEU A N 1
ATOM 1546 C CA . LEU A 1 200 ? 17.867 -0.696 -28.032 1.00 75.00 200 LEU A CA 1
ATOM 1547 C C . LEU A 1 200 ? 16.762 -1.575 -27.387 1.00 75.00 200 LEU A C 1
ATOM 1549 O O . LEU A 1 200 ? 16.185 -1.185 -26.363 1.00 75.00 200 LEU A O 1
ATOM 1553 N N . PRO A 1 201 ? 16.405 -2.718 -28.003 1.00 60.78 201 PRO A N 1
ATOM 1554 C CA . PRO A 1 201 ? 15.404 -3.646 -27.473 1.00 60.78 201 PRO A CA 1
ATOM 1555 C C . PRO A 1 201 ? 15.778 -4.248 -26.115 1.00 60.78 201 PRO A C 1
ATOM 1557 O O . PRO A 1 201 ? 16.973 -4.550 -25.906 1.00 60.78 201 PRO A O 1
#

Mean predicted aligned error: 20.13 Å

Radius of gyration: 37.83 Å; Cα contacts (8 Å, |Δi|>4): 139; chains: 1; bounding box: 83×30×94 Å

Sequence (201 aa):
MNLVDLQGLIRLVNGCTKPASRHFKEWVSEVIATIQRDGSYSLEPATVQPGPTGCTAYVMPQQITDALVALEQRSIRTDELLRQINNSQTAMVEVLRDIAQTLRRPTDRARPVQAPELTPEQLLINWKTRNLVITEDIHKVAAHLAPALLHGGADYSMEEIAVCTGLTPDRVRDCLELLSEHGCVRQVGRAPDGAPFYVLP

Foldseek 3Di:
DDDQDPVNLVVVLVPDPDPVCPVVNVVVVVQVVCCVVVVHDDAAFDPDPDDPVRDGHGDDDVVVVVVVVVVVVVVVVVVVVVVVVVVVVVVVVVVVVVVVVVVVPDPPDDDPPDPPPCPLVVLVVVLVVLVQPDDVLLSLLSSVFSVVQSVPWDQDALVRSCVSSVHDSVSSVVSVVSCVVSQSWDFPDHDPVRGTIIYRD

pLDDT: mean 74.83, std 13.24, range [38.16, 94.31]